Protein AF-A0AAV2AR89-F1 (afdb_monomer_lite)

Foldseek 3Di:
DKKKWKAAPVLFTQAIDDDLVVLVVLVVVCVVVVVDDPPPPDDSDDDRDRVSVSVVCVVVVVVQVCCCPVVVDGDQWDADPQQKIWGWDDDPRMIMIIIDGNVDDPVQSSVLRVLLNLLCCVVQNNNSSLSRDDPDDDDPAAGPNRLSSQLSVLLVVCVVVDVCSVVLHAAADDDDVVVQVVVQVVQVVVQVVVCVVCVPDDRFKDFDDDQRHTHYIYGDPPDDDDDSSNSNSVSSSVNSVVPRDPPDVVVVVVVVVVVVVPPDPDDPPVVPVVVVPVVPPPPPDDD

Structure (mmCIF, N/CA/C/O backbone):
data_AF-A0AAV2AR89-F1
#
_entry.id   AF-A0AAV2AR89-F1
#
loop_
_atom_site.group_PDB
_atom_site.id
_atom_site.type_symbol
_atom_site.label_atom_id
_atom_site.label_alt_id
_atom_site.label_comp_id
_atom_site.label_asym_id
_atom_site.label_entity_id
_atom_site.label_seq_id
_atom_site.pdbx_PDB_ins_code
_atom_site.Cartn_x
_atom_site.Cartn_y
_atom_site.Cartn_z
_atom_site.occupancy
_atom_site.B_iso_or_equiv
_atom_site.auth_seq_id
_atom_site.auth_comp_id
_atom_site.auth_asym_id
_atom_site.auth_atom_id
_atom_site.pdbx_PDB_model_num
ATOM 1 N N . MET A 1 1 ? 3.044 -13.090 -12.311 1.00 85.75 1 MET A N 1
ATOM 2 C CA . MET A 1 1 ? 4.107 -12.082 -12.460 1.00 85.75 1 MET A CA 1
ATOM 3 C C . MET A 1 1 ? 3.588 -10.740 -11.982 1.00 85.75 1 MET A C 1
ATOM 5 O O . MET A 1 1 ? 2.800 -10.105 -12.682 1.00 85.75 1 MET A O 1
ATOM 9 N N . LYS A 1 2 ? 4.013 -10.326 -10.792 1.00 91.19 2 LYS A N 1
ATOM 10 C CA . LYS A 1 2 ? 3.622 -9.075 -10.148 1.00 91.19 2 LYS A CA 1
ATOM 11 C C . LYS A 1 2 ? 4.714 -8.602 -9.194 1.00 91.19 2 LYS A C 1
ATOM 13 O O . LYS A 1 2 ? 5.340 -9.415 -8.518 1.00 91.19 2 LYS A O 1
ATOM 18 N N . GLY A 1 3 ? 4.913 -7.294 -9.109 1.00 93.31 3 GLY A N 1
ATOM 19 C CA . GLY A 1 3 ? 5.747 -6.709 -8.070 1.00 93.31 3 GLY A CA 1
ATOM 20 C C . GLY A 1 3 ? 5.635 -5.198 -7.975 1.00 93.31 3 GLY A C 1
ATOM 21 O O . GLY A 1 3 ? 5.088 -4.539 -8.859 1.00 93.31 3 GLY A O 1
ATOM 22 N N . VAL A 1 4 ? 6.148 -4.659 -6.877 1.00 95.25 4 VAL A N 1
ATOM 23 C CA . VAL A 1 4 ? 6.229 -3.230 -6.586 1.00 95.25 4 VAL A CA 1
ATOM 24 C C . VAL A 1 4 ? 7.651 -2.905 -6.146 1.00 95.25 4 VAL A C 1
ATOM 26 O O . VAL A 1 4 ? 8.230 -3.596 -5.309 1.00 95.25 4 VAL A O 1
ATOM 29 N N . MET A 1 5 ? 8.216 -1.845 -6.711 1.00 95.25 5 MET A N 1
ATOM 30 C CA . MET A 1 5 ? 9.550 -1.347 -6.383 1.00 95.25 5 MET A CA 1
ATOM 31 C C . MET A 1 5 ? 9.492 0.148 -6.094 1.00 95.25 5 MET A C 1
ATOM 33 O O . MET A 1 5 ? 8.718 0.864 -6.727 1.00 95.25 5 MET A O 1
ATOM 37 N N . ILE A 1 6 ? 10.326 0.624 -5.170 1.00 94.94 6 ILE A N 1
ATOM 38 C CA . ILE A 1 6 ? 10.498 2.055 -4.890 1.00 94.94 6 ILE A CA 1
ATOM 39 C C . ILE A 1 6 ? 11.968 2.417 -5.070 1.00 94.94 6 ILE A C 1
ATOM 41 O O . ILE A 1 6 ? 12.845 1.776 -4.485 1.00 94.94 6 ILE A O 1
ATOM 45 N N . PHE A 1 7 ? 12.211 3.476 -5.836 1.00 94.44 7 PHE A N 1
ATOM 46 C CA . PHE A 1 7 ? 13.526 4.047 -6.086 1.00 94.44 7 PHE A CA 1
ATOM 47 C C . PHE A 1 7 ? 13.624 5.448 -5.493 1.00 94.44 7 PHE A C 1
ATOM 49 O O . PHE A 1 7 ? 12.662 6.214 -5.545 1.00 94.44 7 PHE A O 1
ATOM 56 N N . ASP A 1 8 ? 14.783 5.794 -4.943 1.00 92.31 8 ASP A N 1
ATOM 57 C CA . ASP A 1 8 ? 15.032 7.140 -4.435 1.00 92.31 8 ASP A CA 1
ATOM 58 C C . ASP A 1 8 ? 15.460 8.132 -5.538 1.00 92.31 8 ASP A C 1
ATOM 60 O O . ASP A 1 8 ? 15.512 7.843 -6.741 1.00 92.31 8 ASP A O 1
ATOM 64 N N . ASN A 1 9 ? 15.809 9.344 -5.112 1.00 87.50 9 ASN A N 1
ATOM 65 C CA . ASN A 1 9 ? 16.262 10.411 -6.002 1.00 87.50 9 ASN A CA 1
ATOM 66 C C . ASN A 1 9 ? 17.569 10.078 -6.736 1.00 87.50 9 ASN A C 1
ATOM 68 O O . ASN A 1 9 ? 17.793 10.610 -7.826 1.00 87.50 9 ASN A O 1
ATOM 72 N N . LEU A 1 10 ? 18.402 9.208 -6.161 1.00 88.88 10 LEU A N 1
ATOM 73 C CA . LEU A 1 10 ? 19.676 8.742 -6.708 1.00 88.88 10 LEU A CA 1
ATOM 74 C C . LEU A 1 10 ? 19.518 7.484 -7.578 1.00 88.88 10 LEU A C 1
ATOM 76 O O . LEU A 1 10 ? 20.506 7.008 -8.127 1.00 88.88 10 LEU A O 1
ATOM 80 N N . ASN A 1 11 ? 18.280 7.016 -7.781 1.00 88.69 11 ASN A N 1
ATOM 81 C CA . ASN A 1 11 ? 17.923 5.768 -8.461 1.00 88.69 11 ASN A CA 1
ATOM 82 C C . ASN A 1 11 ? 18.327 4.503 -7.683 1.00 88.69 11 ASN A C 1
ATOM 84 O O . ASN A 1 11 ? 18.359 3.418 -8.266 1.00 88.69 11 ASN A O 1
ATOM 88 N N . ASP A 1 12 ? 18.587 4.615 -6.379 1.00 90.69 12 ASP A N 1
ATOM 89 C CA . ASP A 1 12 ? 18.829 3.453 -5.533 1.00 90.69 12 ASP A CA 1
ATOM 90 C C . ASP A 1 12 ? 17.516 2.726 -5.245 1.00 90.69 12 ASP A C 1
ATOM 92 O O . ASP A 1 12 ? 16.491 3.346 -4.953 1.00 90.69 12 ASP A O 1
ATOM 96 N N . LEU A 1 13 ? 17.557 1.392 -5.250 1.00 91.62 13 LEU A N 1
ATOM 97 C CA . LEU A 1 13 ? 16.422 0.566 -4.844 1.00 91.62 13 LEU A CA 1
ATOM 98 C C . LEU A 1 13 ? 16.243 0.607 -3.316 1.00 91.62 13 LEU A C 1
ATOM 100 O O . LEU A 1 13 ? 17.091 0.126 -2.556 1.00 91.62 13 LEU A O 1
ATOM 104 N N . VAL A 1 14 ? 15.112 1.154 -2.872 1.00 91.38 14 VAL A N 1
ATOM 105 C CA . VAL A 1 14 ? 14.753 1.329 -1.454 1.00 91.38 14 VAL A CA 1
ATOM 106 C C . VAL A 1 14 ? 13.886 0.179 -0.966 1.00 91.38 14 VAL A C 1
ATOM 108 O O . VAL A 1 14 ? 14.096 -0.340 0.127 1.00 91.38 14 VAL A O 1
ATOM 111 N N . PHE A 1 15 ? 12.931 -0.240 -1.789 1.00 92.25 15 PHE A N 1
ATOM 112 C CA . PHE A 1 15 ? 11.977 -1.293 -1.468 1.00 92.25 15 PHE A CA 1
ATOM 113 C C . PHE A 1 15 ? 11.701 -2.146 -2.700 1.00 92.25 15 PHE A C 1
ATOM 115 O O . PHE A 1 15 ? 11.665 -1.629 -3.817 1.00 92.25 15 PHE A O 1
ATOM 122 N N . SER A 1 16 ? 11.495 -3.443 -2.485 1.00 91.75 16 SER A N 1
ATOM 123 C CA . SER A 1 16 ? 11.157 -4.401 -3.532 1.00 91.75 16 SER A CA 1
ATOM 124 C C . SER A 1 16 ? 10.292 -5.512 -2.950 1.00 91.75 16 SER A C 1
ATOM 126 O O . SER A 1 16 ? 10.723 -6.221 -2.042 1.00 91.75 16 SER A O 1
ATOM 128 N N . ASP A 1 17 ? 9.091 -5.657 -3.497 1.00 92.00 17 ASP A N 1
ATOM 129 C CA . ASP A 1 17 ? 8.152 -6.740 -3.223 1.00 92.00 17 ASP A CA 1
ATOM 130 C C . ASP A 1 17 ? 7.780 -7.394 -4.552 1.00 92.00 17 ASP A C 1
ATOM 132 O O . ASP A 1 17 ? 7.080 -6.801 -5.370 1.00 92.00 17 ASP A O 1
ATOM 136 N N . VAL A 1 18 ? 8.338 -8.570 -4.829 1.00 91.06 18 VAL A N 1
ATOM 137 C CA . VAL A 1 18 ? 8.356 -9.163 -6.171 1.00 91.06 18 VAL A CA 1
ATOM 138 C C . VAL A 1 18 ? 8.039 -10.649 -6.081 1.00 91.06 18 VAL A C 1
ATOM 140 O O . VAL A 1 18 ? 8.671 -11.370 -5.309 1.00 91.06 18 VAL A O 1
ATOM 143 N N . ASP A 1 19 ? 7.092 -11.124 -6.894 1.00 90.81 19 ASP A N 1
ATOM 144 C CA . ASP A 1 19 ? 6.774 -12.548 -6.960 1.00 90.81 19 ASP A CA 1
ATOM 145 C C . ASP A 1 19 ? 7.888 -13.371 -7.637 1.00 90.81 19 ASP A C 1
ATOM 147 O O . ASP A 1 19 ? 8.748 -12.871 -8.370 1.00 90.81 19 ASP A O 1
ATOM 151 N N . ALA A 1 20 ? 7.879 -14.684 -7.401 1.00 88.31 20 ALA A N 1
ATOM 152 C CA . ALA A 1 20 ? 8.905 -15.580 -7.932 1.00 88.31 20 ALA A CA 1
ATOM 153 C C . ALA A 1 20 ? 8.955 -15.594 -9.472 1.00 88.31 20 ALA A C 1
ATOM 155 O O . ALA A 1 20 ? 10.002 -15.877 -10.057 1.00 88.31 20 ALA A O 1
ATOM 156 N N . GLU A 1 21 ? 7.837 -15.312 -10.143 1.00 89.88 21 GLU A N 1
ATOM 157 C CA . GLU A 1 21 ? 7.774 -15.251 -11.604 1.00 89.88 21 GLU A CA 1
ATOM 158 C C . GLU A 1 21 ? 8.474 -14.006 -12.151 1.00 89.88 21 GLU A C 1
ATOM 160 O O . GLU A 1 21 ? 9.268 -14.121 -13.087 1.00 89.88 21 GLU A O 1
ATOM 165 N N . LEU A 1 22 ? 8.236 -12.840 -11.547 1.00 89.75 22 LEU A N 1
ATOM 166 C CA . LEU A 1 22 ? 8.861 -11.577 -11.929 1.00 89.75 22 LEU A CA 1
ATOM 167 C C . LEU A 1 22 ? 10.350 -11.587 -11.595 1.00 89.75 22 LEU A C 1
ATOM 169 O O . LEU A 1 22 ? 11.155 -11.165 -12.420 1.00 89.75 22 LEU A O 1
ATOM 173 N N . SER A 1 23 ? 10.733 -12.158 -10.452 1.00 89.50 23 SER A N 1
ATOM 174 C CA . SER A 1 23 ? 12.144 -12.348 -10.100 1.00 89.50 23 SER A CA 1
ATOM 175 C C . SER A 1 23 ? 12.882 -13.182 -11.157 1.00 89.50 23 SER A C 1
ATOM 177 O O . SER A 1 23 ? 13.900 -12.756 -11.706 1.00 89.50 23 SER A O 1
ATOM 179 N N . LYS A 1 24 ? 12.309 -14.325 -11.562 1.00 88.38 24 LYS A N 1
ATOM 180 C CA . LYS A 1 24 ? 12.857 -15.153 -12.653 1.00 88.38 24 LYS A CA 1
ATOM 181 C C . LYS A 1 24 ? 12.889 -14.416 -13.989 1.00 88.38 24 LYS A C 1
ATOM 183 O O . LYS A 1 24 ? 13.804 -14.634 -14.782 1.00 88.38 24 LYS A O 1
ATOM 188 N N . HIS A 1 25 ? 11.888 -13.587 -14.275 1.00 88.81 25 HIS A N 1
ATOM 189 C CA . HIS A 1 25 ? 11.848 -12.797 -15.501 1.00 88.81 25 HIS A CA 1
ATOM 190 C C . HIS A 1 25 ? 12.986 -11.766 -15.538 1.00 88.81 25 HIS A C 1
ATOM 192 O O . HIS A 1 25 ? 13.725 -11.713 -16.519 1.00 88.81 25 HIS A O 1
ATOM 198 N N . ILE A 1 26 ? 13.195 -11.030 -14.444 1.00 88.56 26 ILE A N 1
ATOM 199 C CA . ILE A 1 26 ? 14.289 -10.060 -14.303 1.00 88.56 26 ILE A CA 1
ATOM 200 C C . ILE A 1 26 ? 15.651 -10.752 -14.417 1.00 88.56 26 ILE A C 1
ATOM 202 O O . ILE A 1 26 ? 16.515 -10.272 -15.144 1.00 88.56 26 ILE A O 1
ATOM 206 N N . GLN A 1 27 ? 15.837 -11.915 -13.785 1.00 87.31 27 GLN A N 1
ATOM 207 C CA . GLN A 1 27 ? 17.077 -12.692 -13.914 1.00 87.31 27 GLN A CA 1
ATOM 208 C C . GLN A 1 27 ? 17.350 -13.117 -15.365 1.00 87.31 27 GLN A C 1
ATOM 210 O O . GLN A 1 27 ? 18.480 -13.012 -15.838 1.00 87.31 27 GLN A O 1
ATOM 215 N N . LYS A 1 28 ? 16.323 -13.553 -16.107 1.00 87.56 28 LYS A N 1
ATOM 216 C CA . LYS A 1 28 ? 16.463 -13.892 -17.535 1.00 87.56 28 LYS A CA 1
ATOM 217 C C . LYS A 1 28 ? 16.833 -12.677 -18.386 1.00 87.56 28 LYS A C 1
ATOM 219 O O . LYS A 1 28 ? 17.659 -12.813 -19.286 1.00 87.56 28 LYS A O 1
ATOM 224 N N . LEU A 1 29 ? 16.241 -11.512 -18.111 1.00 87.38 29 LEU A N 1
ATOM 225 C CA . LEU A 1 29 ? 16.601 -10.258 -18.782 1.00 87.38 29 LEU A CA 1
ATOM 226 C C . LEU A 1 29 ? 18.052 -9.872 -18.481 1.00 87.38 29 LEU A C 1
ATOM 228 O O . LEU A 1 29 ? 18.819 -9.617 -19.403 1.00 87.38 29 LEU A O 1
ATOM 232 N N . ALA A 1 30 ? 18.463 -9.948 -17.217 1.00 87.50 30 ALA A N 1
ATOM 233 C CA . ALA A 1 30 ? 19.834 -9.678 -16.802 1.00 87.50 30 ALA A CA 1
ATOM 234 C C . ALA A 1 30 ? 20.854 -10.610 -17.479 1.00 87.50 30 ALA A C 1
ATOM 236 O O . ALA A 1 30 ? 21.912 -10.155 -17.904 1.00 87.50 30 ALA A O 1
ATOM 237 N N . MET A 1 31 ? 20.536 -11.899 -17.642 1.00 86.81 31 MET A N 1
ATOM 238 C CA . MET A 1 31 ? 21.382 -12.835 -18.397 1.00 86.81 31 MET A CA 1
ATOM 239 C C . MET A 1 31 ? 21.475 -12.467 -19.881 1.00 86.81 31 MET A C 1
ATOM 241 O O . MET A 1 31 ? 22.556 -12.521 -20.462 1.00 86.81 31 MET A O 1
ATOM 245 N N . LYS A 1 32 ? 20.351 -12.085 -20.501 1.00 87.12 32 LYS A N 1
ATOM 246 C CA . LYS A 1 32 ? 20.310 -11.666 -21.910 1.00 87.12 32 LYS A CA 1
ATOM 247 C C . LYS A 1 32 ? 21.174 -10.425 -22.154 1.00 87.12 32 LYS A C 1
ATOM 249 O O . LYS A 1 32 ? 21.853 -10.359 -23.176 1.00 87.12 32 LYS A O 1
ATOM 254 N N . ASP A 1 33 ? 21.180 -9.498 -21.202 1.00 85.62 33 ASP A N 1
ATOM 255 C CA . ASP A 1 33 ? 21.951 -8.254 -21.263 1.00 85.62 33 ASP A CA 1
ATOM 256 C C . ASP A 1 33 ? 23.412 -8.431 -20.800 1.00 85.62 33 ASP A C 1
ATOM 258 O O . ASP A 1 33 ? 24.176 -7.467 -20.763 1.00 85.62 33 ASP A O 1
ATOM 262 N N . GLY A 1 34 ? 23.825 -9.661 -20.465 1.00 83.56 34 GLY A N 1
ATOM 263 C CA . GLY A 1 34 ? 25.189 -9.976 -20.033 1.00 83.56 34 GLY A CA 1
ATOM 264 C C . GLY A 1 34 ? 25.543 -9.465 -18.633 1.00 83.56 34 GLY A C 1
ATOM 265 O O . GLY A 1 34 ? 26.721 -9.381 -18.301 1.00 83.56 34 GLY A O 1
ATOM 266 N N . LEU A 1 35 ? 24.543 -9.123 -17.813 1.00 82.19 35 LEU A N 1
ATOM 267 C CA . LEU A 1 35 ? 24.711 -8.650 -16.431 1.00 82.19 35 LEU A CA 1
ATOM 268 C C . LEU A 1 35 ? 24.907 -9.796 -15.430 1.00 82.19 35 LEU A C 1
ATOM 270 O O . LEU A 1 35 ? 25.372 -9.575 -14.315 1.00 82.19 35 LEU A O 1
ATOM 274 N N . LEU A 1 36 ? 24.539 -11.017 -15.823 1.00 78.50 36 LEU A N 1
ATOM 275 C CA . LEU A 1 36 ? 24.740 -12.242 -15.054 1.00 78.50 36 LEU A CA 1
ATOM 276 C C . LEU A 1 36 ? 25.536 -13.247 -15.880 1.00 78.50 36 LEU A C 1
ATOM 278 O O . LEU A 1 36 ? 25.123 -13.625 -16.977 1.00 78.50 36 LEU A O 1
ATOM 282 N N . GLU A 1 37 ? 26.645 -13.733 -15.326 1.00 68.88 37 GLU A N 1
ATOM 283 C CA . GLU A 1 37 ? 27.362 -14.872 -15.895 1.00 68.88 37 GLU A CA 1
ATOM 284 C C . GLU A 1 37 ? 26.582 -16.168 -15.611 1.00 68.88 37 GLU A C 1
ATOM 286 O O . GLU A 1 37 ? 26.061 -16.377 -14.512 1.00 68.88 37 GLU A O 1
ATOM 291 N N . GLY A 1 38 ? 26.475 -17.043 -16.619 1.00 55.91 38 GLY A N 1
ATOM 292 C CA . GLY A 1 38 ? 25.558 -18.195 -16.675 1.00 55.91 38 GLY A CA 1
ATOM 293 C C . GLY A 1 38 ? 25.756 -19.319 -15.642 1.00 55.91 38 GLY A C 1
ATOM 294 O O . GLY A 1 38 ? 25.230 -20.412 -15.837 1.00 55.91 38 GLY A O 1
ATOM 295 N N . SER A 1 39 ? 26.495 -19.085 -14.557 1.00 46.78 39 SER A N 1
ATOM 296 C CA . SER A 1 39 ? 26.819 -20.058 -13.505 1.00 46.78 39 SER A CA 1
ATOM 297 C C . SER A 1 39 ? 26.075 -19.860 -12.177 1.00 46.78 39 SER A C 1
ATOM 299 O O . SER A 1 39 ? 26.312 -20.622 -11.244 1.00 46.78 39 SER A O 1
ATOM 301 N N . PHE A 1 40 ? 25.136 -18.915 -12.071 1.00 49.38 40 PHE A N 1
ATOM 302 C CA . PHE A 1 40 ? 24.289 -18.748 -10.879 1.00 49.38 40 PHE A CA 1
ATOM 303 C C . PHE A 1 40 ? 22.893 -19.364 -11.064 1.00 49.38 40 PHE A C 1
ATOM 305 O O . PHE A 1 40 ? 21.876 -18.681 -11.035 1.00 49.38 40 PHE A O 1
ATOM 312 N N . PHE A 1 41 ? 22.823 -20.689 -11.209 1.00 46.59 41 PHE A N 1
ATOM 313 C CA . PHE A 1 41 ? 21.628 -21.447 -10.802 1.00 46.59 41 PHE A CA 1
ATOM 314 C C . PHE A 1 41 ? 21.774 -21.819 -9.316 1.00 46.59 41 PHE A C 1
ATOM 316 O O . PHE A 1 41 ? 21.878 -22.985 -8.943 1.00 46.59 41 PHE A O 1
ATOM 323 N N . GLY A 1 42 ? 21.871 -20.803 -8.458 1.00 41.09 42 GLY A N 1
ATOM 324 C CA . GLY A 1 42 ? 21.990 -20.959 -7.011 1.00 41.09 42 GLY A CA 1
ATOM 325 C C . GLY A 1 42 ? 20.663 -20.654 -6.334 1.00 41.09 42 GLY A C 1
ATOM 326 O O . GLY A 1 42 ? 20.398 -19.492 -6.080 1.00 41.09 42 GLY A O 1
ATOM 327 N N . SER A 1 43 ? 19.871 -21.706 -6.085 1.00 40.22 43 SER A N 1
ATOM 328 C CA . SER A 1 43 ? 18.635 -21.763 -5.279 1.00 40.22 43 SER A CA 1
ATOM 329 C C . SER A 1 43 ? 17.531 -20.731 -5.575 1.00 40.22 43 SER A C 1
ATOM 331 O O . SER A 1 43 ? 17.730 -19.540 -5.749 1.00 40.22 43 SER A O 1
ATOM 333 N N . VAL A 1 44 ? 16.285 -21.201 -5.546 1.00 44.94 44 VAL A N 1
ATOM 334 C CA . VAL A 1 44 ? 15.038 -20.438 -5.775 1.00 44.94 44 VAL A CA 1
ATOM 335 C C . VAL A 1 44 ? 14.815 -19.287 -4.758 1.00 44.94 44 VAL A C 1
ATOM 337 O O . VAL A 1 44 ? 13.808 -18.594 -4.819 1.00 44.94 44 VAL A O 1
ATOM 340 N N . GLU A 1 45 ? 15.773 -19.044 -3.862 1.00 43.56 45 GLU A N 1
ATOM 341 C CA . GLU A 1 45 ? 15.680 -18.166 -2.692 1.00 43.56 45 GLU A CA 1
ATOM 342 C C . GLU A 1 45 ? 16.757 -17.066 -2.641 1.00 43.56 45 GLU A C 1
ATOM 344 O O . GLU A 1 45 ? 16.862 -16.371 -1.634 1.00 43.56 45 GLU A O 1
ATOM 349 N N . GLN A 1 46 ? 17.573 -16.873 -3.686 1.00 53.22 46 GLN A N 1
ATOM 350 C CA . GLN A 1 46 ? 18.457 -15.702 -3.713 1.00 53.22 46 GLN A CA 1
ATOM 351 C C . GLN A 1 46 ? 17.641 -14.426 -3.956 1.00 53.22 46 GLN A C 1
ATOM 353 O O . GLN A 1 46 ? 17.013 -14.260 -5.006 1.00 53.22 46 GLN A O 1
ATOM 358 N N . GLU A 1 47 ? 17.663 -13.524 -2.968 1.00 59.28 47 GLU A N 1
ATOM 359 C CA . GLU A 1 47 ? 17.220 -12.139 -3.128 1.00 59.28 47 GLU A CA 1
ATOM 360 C C . GLU A 1 47 ? 17.848 -11.548 -4.398 1.00 59.28 47 GLU A C 1
ATOM 362 O O . GLU A 1 47 ? 19.043 -11.721 -4.647 1.00 59.28 47 GLU A O 1
ATOM 367 N N . MET A 1 48 ? 17.044 -10.868 -5.222 1.00 69.44 48 MET A N 1
ATOM 368 C CA . MET A 1 48 ? 17.555 -10.226 -6.434 1.00 69.44 48 MET A CA 1
ATOM 369 C C . MET A 1 48 ? 18.671 -9.238 -6.083 1.00 69.44 48 MET A C 1
ATOM 371 O O . MET A 1 48 ? 18.493 -8.393 -5.203 1.00 69.44 48 MET A O 1
ATOM 375 N N . ASP A 1 49 ? 19.791 -9.305 -6.809 1.00 79.88 49 ASP A N 1
ATOM 376 C CA . ASP A 1 49 ? 20.874 -8.337 -6.643 1.00 79.88 49 ASP A CA 1
ATOM 377 C C . ASP A 1 49 ? 20.355 -6.933 -6.977 1.00 79.88 49 ASP A C 1
ATOM 379 O O . ASP A 1 49 ? 19.941 -6.638 -8.105 1.00 79.88 49 ASP A O 1
ATOM 383 N N . LYS A 1 50 ? 20.386 -6.058 -5.968 1.00 83.69 50 LYS A N 1
ATOM 384 C CA . LYS A 1 50 ? 19.950 -4.664 -6.071 1.00 83.69 50 LYS A CA 1
ATOM 385 C C . LYS A 1 50 ? 20.667 -3.948 -7.215 1.00 83.69 50 LYS A C 1
ATOM 387 O O . LYS A 1 50 ? 20.038 -3.147 -7.895 1.00 83.69 50 LYS A O 1
ATOM 392 N N . ASN A 1 51 ? 21.939 -4.259 -7.473 1.00 84.62 51 ASN A N 1
ATOM 393 C CA . ASN A 1 51 ? 22.721 -3.628 -8.538 1.00 84.62 51 ASN A CA 1
ATOM 394 C C . ASN A 1 51 ? 22.169 -3.940 -9.927 1.00 84.62 51 ASN A C 1
ATOM 396 O O . ASN A 1 51 ? 22.065 -3.045 -10.763 1.00 84.62 51 ASN A O 1
ATOM 400 N N . ILE A 1 52 ? 21.747 -5.185 -10.148 1.00 87.56 52 ILE A N 1
ATOM 401 C CA . ILE A 1 52 ? 21.151 -5.615 -11.415 1.00 87.56 52 ILE A CA 1
ATOM 402 C C . ILE A 1 52 ? 19.825 -4.892 -11.634 1.00 87.56 52 ILE A C 1
ATOM 404 O O . ILE A 1 52 ? 19.584 -4.352 -12.713 1.00 87.56 52 ILE A O 1
ATOM 408 N N . VAL A 1 53 ? 18.980 -4.836 -10.600 1.00 89.75 53 VAL A N 1
ATOM 409 C CA . VAL A 1 53 ? 17.705 -4.108 -10.663 1.00 89.75 53 VAL A CA 1
ATOM 410 C C . VAL A 1 53 ? 17.959 -2.628 -10.956 1.00 89.75 53 VAL A C 1
ATOM 412 O O . VAL A 1 53 ? 17.372 -2.076 -11.880 1.00 89.75 53 VAL A O 1
ATOM 415 N N . MET A 1 54 ? 18.884 -1.983 -10.247 1.00 90.06 54 MET A N 1
ATOM 416 C CA . MET A 1 54 ? 19.226 -0.582 -10.505 1.00 90.06 54 MET A CA 1
ATOM 417 C C . MET A 1 54 ? 19.705 -0.368 -11.944 1.00 90.06 54 MET A C 1
ATOM 419 O O . MET A 1 54 ? 19.257 0.570 -12.600 1.00 90.06 54 MET A O 1
ATOM 423 N N . GLN A 1 55 ? 20.559 -1.244 -12.474 1.00 90.19 55 GLN A N 1
ATOM 424 C CA . GLN A 1 55 ? 21.085 -1.115 -13.832 1.00 90.19 55 GLN A CA 1
ATOM 425 C C . GLN A 1 55 ? 20.002 -1.283 -14.907 1.00 90.19 55 GLN A C 1
ATOM 427 O O . GLN A 1 55 ? 19.964 -0.497 -15.854 1.00 90.19 55 GLN A O 1
ATOM 432 N N . LEU A 1 56 ? 19.094 -2.251 -14.744 1.00 91.12 56 LEU A N 1
ATOM 433 C CA . LEU A 1 56 ? 17.991 -2.487 -15.681 1.00 91.12 56 LEU A CA 1
ATOM 434 C C . LEU A 1 56 ? 16.956 -1.352 -15.667 1.00 91.12 56 LEU A C 1
ATOM 436 O O . LEU A 1 56 ? 16.441 -0.968 -16.716 1.00 91.12 56 LEU A O 1
ATOM 440 N N . PHE A 1 57 ? 16.656 -0.794 -14.490 1.00 92.38 57 PHE A N 1
ATOM 441 C CA . PHE A 1 57 ? 15.608 0.220 -14.331 1.00 92.38 57 PHE A CA 1
ATOM 442 C C . PHE A 1 57 ? 16.117 1.663 -14.461 1.00 92.38 57 PHE A C 1
ATOM 444 O O . PHE A 1 57 ? 15.317 2.568 -14.700 1.00 92.38 57 PHE A O 1
ATOM 451 N N . SER A 1 58 ? 17.429 1.907 -14.385 1.00 92.06 58 SER A N 1
ATOM 452 C CA . SER A 1 58 ? 18.012 3.253 -14.515 1.00 92.06 58 SER A CA 1
ATOM 453 C C . SER A 1 58 ? 17.601 3.997 -15.795 1.00 92.06 58 SER A C 1
ATOM 455 O O . SER A 1 58 ? 17.206 5.160 -15.681 1.00 92.06 58 SER A O 1
ATOM 457 N N . PRO A 1 59 ? 17.619 3.390 -17.002 1.00 92.50 59 PRO A N 1
ATOM 458 C CA . PRO A 1 59 ? 17.169 4.072 -18.219 1.00 92.50 59 PRO A CA 1
ATOM 459 C C . PRO A 1 59 ? 15.689 4.468 -18.165 1.00 92.50 59 PRO A C 1
ATOM 461 O O . PRO A 1 59 ? 15.311 5.537 -18.645 1.00 92.50 59 PRO A O 1
ATOM 464 N N . LEU A 1 60 ? 14.858 3.627 -17.545 1.00 92.50 60 LE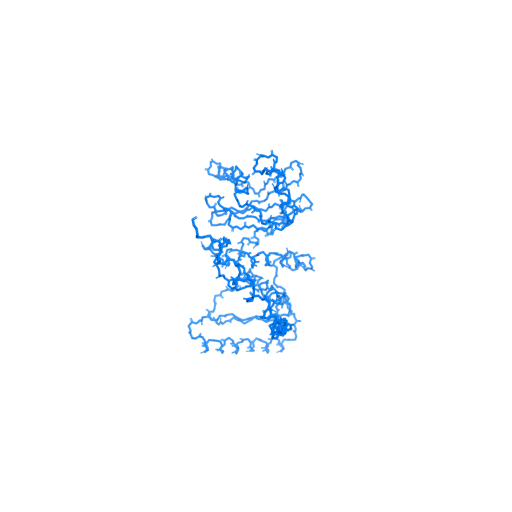U A N 1
ATOM 465 C CA . LEU A 1 60 ? 13.423 3.855 -17.401 1.00 92.50 60 LEU A CA 1
ATOM 466 C C . LEU A 1 60 ? 13.134 5.000 -16.423 1.00 92.50 60 LEU A C 1
ATOM 468 O O . LEU A 1 60 ? 12.346 5.892 -16.729 1.00 92.50 60 LEU A O 1
ATOM 472 N N . ILE A 1 61 ? 13.818 5.017 -15.278 1.00 93.06 61 ILE A N 1
ATOM 473 C CA . ILE A 1 61 ? 13.717 6.095 -14.288 1.00 93.06 61 ILE A CA 1
ATOM 474 C C . ILE A 1 61 ? 14.242 7.412 -14.871 1.00 93.06 61 ILE A C 1
ATOM 476 O O . ILE A 1 61 ? 13.633 8.466 -14.680 1.00 93.06 61 ILE A O 1
ATOM 480 N N . ALA A 1 62 ? 15.347 7.366 -15.620 1.00 92.62 62 ALA A N 1
ATOM 481 C CA . ALA A 1 62 ? 15.876 8.534 -16.315 1.00 92.62 62 ALA A CA 1
ATOM 482 C C . ALA A 1 62 ? 14.867 9.078 -17.336 1.00 92.62 62 ALA A C 1
ATOM 484 O O . ALA A 1 62 ? 14.621 10.283 -17.358 1.00 92.62 62 ALA A O 1
ATOM 485 N N . SER A 1 63 ? 14.239 8.203 -18.129 1.00 92.81 63 SER A N 1
ATOM 486 C CA . SER A 1 63 ? 13.171 8.588 -19.055 1.00 92.81 63 SER A CA 1
ATOM 487 C C . SER A 1 63 ? 12.010 9.266 -18.323 1.00 92.81 63 SER A C 1
ATOM 489 O O . SER A 1 63 ? 11.626 10.372 -18.703 1.00 92.81 63 SER A O 1
ATOM 491 N N . TYR A 1 64 ? 11.526 8.682 -17.221 1.00 91.69 64 TYR A N 1
ATOM 492 C CA . TYR A 1 64 ? 10.464 9.262 -16.391 1.00 91.69 64 TYR A CA 1
ATOM 493 C C . TYR A 1 64 ? 10.817 10.676 -15.897 1.00 91.69 64 TYR A C 1
ATOM 495 O O . TYR A 1 64 ? 10.053 11.623 -16.099 1.00 91.69 64 TYR A O 1
ATOM 503 N N . LYS A 1 65 ? 12.012 10.844 -15.312 1.00 90.88 65 LYS A N 1
ATOM 504 C CA . LYS A 1 65 ? 12.500 12.133 -14.791 1.00 90.88 65 LYS A CA 1
ATOM 505 C C . LYS A 1 65 ? 12.659 13.181 -15.897 1.00 90.88 65 LYS A C 1
ATOM 507 O O . LYS A 1 65 ? 12.294 14.340 -15.707 1.00 90.88 65 LYS A O 1
ATOM 512 N N . VAL A 1 66 ? 13.173 12.792 -17.065 1.00 92.12 66 VAL A N 1
ATOM 513 C CA . VAL A 1 66 ? 13.311 13.687 -18.227 1.00 92.12 66 VAL A CA 1
ATOM 514 C C . VAL A 1 66 ? 11.943 14.128 -18.741 1.00 92.12 66 VAL A C 1
ATOM 516 O O . VAL A 1 66 ? 11.749 15.314 -19.006 1.00 92.12 66 VAL A O 1
ATOM 519 N N . MET A 1 67 ? 10.985 13.205 -18.834 1.00 90.94 67 MET A N 1
ATOM 520 C CA . MET A 1 67 ? 9.619 13.498 -19.272 1.00 90.94 67 MET A CA 1
ATOM 521 C C . MET A 1 67 ? 8.931 14.524 -18.359 1.00 90.94 67 MET A C 1
ATOM 523 O O . MET A 1 67 ? 8.346 15.498 -18.841 1.00 90.94 67 MET A O 1
ATOM 527 N N . GLN A 1 68 ? 9.104 14.385 -17.044 1.00 88.81 68 GLN A N 1
ATOM 528 C CA . GLN A 1 68 ? 8.636 15.374 -16.074 1.00 88.81 68 GLN A CA 1
ATOM 529 C C . GLN A 1 68 ? 9.348 16.726 -16.236 1.00 88.81 68 GLN A C 1
ATOM 531 O O . GLN A 1 68 ? 8.688 17.755 -16.360 1.00 88.81 68 GLN A O 1
ATOM 536 N N . ALA A 1 69 ? 10.683 16.739 -16.244 1.00 88.56 69 ALA A N 1
ATOM 537 C CA . ALA A 1 69 ? 11.465 17.972 -16.175 1.00 88.56 69 ALA A CA 1
ATOM 538 C C . ALA A 1 69 ? 11.436 18.798 -17.471 1.00 88.56 69 ALA A C 1
ATOM 540 O O . ALA A 1 69 ? 11.393 20.025 -17.416 1.00 88.56 69 ALA A O 1
ATOM 541 N N . GLN A 1 70 ? 11.484 18.143 -18.634 1.00 91.12 70 GLN A N 1
ATOM 542 C CA . GLN A 1 70 ? 11.574 18.823 -19.931 1.00 91.12 70 GLN A CA 1
ATOM 543 C C . GLN A 1 70 ? 10.209 19.077 -20.569 1.00 91.12 70 GLN A C 1
ATOM 545 O O . GLN A 1 70 ? 10.047 20.070 -21.276 1.00 91.12 70 GLN A O 1
ATOM 550 N N . PHE A 1 71 ? 9.232 18.199 -20.327 1.00 88.81 71 PHE A N 1
ATOM 551 C CA . PHE A 1 71 ? 7.937 18.249 -21.010 1.00 88.81 71 PHE A CA 1
ATOM 552 C C . PHE A 1 71 ? 6.765 18.524 -20.064 1.00 88.81 71 PHE A C 1
ATOM 554 O O . PHE A 1 71 ? 5.641 18.688 -20.535 1.00 88.81 71 PHE A O 1
ATOM 561 N N . GLY A 1 72 ? 6.998 18.570 -18.745 1.00 85.69 72 GLY A N 1
ATOM 562 C CA . GLY A 1 72 ? 5.934 18.733 -17.751 1.00 85.69 72 GLY A CA 1
ATOM 563 C C . GLY A 1 72 ? 4.916 17.591 -17.777 1.00 85.69 72 GLY A C 1
ATOM 564 O O . GLY A 1 72 ? 3.786 17.774 -17.331 1.00 85.69 72 GLY A O 1
ATOM 565 N N . ASN A 1 73 ? 5.285 16.436 -18.341 1.00 85.69 73 ASN A N 1
ATOM 566 C CA . ASN A 1 73 ? 4.378 15.324 -18.578 1.00 85.69 73 ASN A CA 1
ATOM 567 C C . ASN A 1 73 ? 4.931 14.054 -17.938 1.00 85.69 73 ASN A C 1
ATOM 569 O O . ASN A 1 73 ? 5.918 13.494 -18.406 1.00 85.69 73 ASN A O 1
ATOM 573 N N . GLN A 1 74 ? 4.267 13.587 -16.887 1.00 84.06 74 GLN A N 1
ATOM 574 C CA . GLN A 1 74 ? 4.544 12.289 -16.288 1.00 84.06 74 GLN A CA 1
ATOM 575 C C . GLN A 1 74 ? 3.592 11.258 -16.877 1.00 84.06 74 GLN A C 1
ATOM 577 O O . GLN A 1 74 ? 2.380 11.316 -16.650 1.00 84.06 74 GLN A O 1
ATOM 582 N N . TYR A 1 75 ? 4.136 10.292 -17.615 1.00 89.00 75 TYR A N 1
ATOM 583 C CA . TYR A 1 75 ? 3.338 9.137 -18.001 1.00 89.00 75 TYR A CA 1
ATOM 584 C C . TYR A 1 75 ? 2.964 8.338 -16.746 1.00 89.00 75 TYR A C 1
ATOM 586 O O . TYR A 1 75 ? 3.782 8.131 -15.853 1.00 89.00 75 TYR A O 1
ATOM 594 N N . LYS A 1 76 ? 1.707 7.897 -16.669 1.00 91.56 76 LYS A N 1
ATOM 595 C CA . LYS A 1 76 ? 1.191 7.124 -15.526 1.00 91.56 76 LYS A CA 1
ATOM 596 C C . LYS A 1 76 ? 1.395 5.622 -15.678 1.00 91.56 76 LYS A C 1
ATOM 598 O O . LYS A 1 76 ? 1.401 4.903 -14.685 1.00 91.56 76 LYS A O 1
ATOM 603 N N . TYR A 1 77 ? 1.544 5.141 -16.907 1.00 94.19 77 TYR A N 1
ATOM 604 C CA . TYR A 1 77 ? 1.809 3.739 -17.189 1.00 94.19 77 TYR A CA 1
ATOM 605 C C . TYR A 1 77 ? 2.500 3.565 -18.544 1.00 94.19 77 TYR A C 1
ATOM 607 O O . TYR A 1 77 ? 2.453 4.457 -19.393 1.00 94.19 77 TYR A O 1
ATOM 615 N N . ILE A 1 78 ? 3.126 2.407 -18.732 1.00 93.19 78 ILE A N 1
ATOM 616 C CA . ILE A 1 78 ? 3.675 1.913 -19.994 1.00 93.19 78 ILE A CA 1
ATOM 617 C C . ILE A 1 78 ? 3.169 0.485 -20.176 1.00 93.19 78 ILE A C 1
ATOM 619 O O . ILE A 1 78 ? 3.276 -0.334 -19.266 1.00 93.19 78 ILE A O 1
ATOM 623 N N . GLU A 1 79 ? 2.640 0.184 -21.356 1.00 92.44 79 GLU A N 1
ATOM 624 C CA . GLU A 1 79 ? 2.266 -1.170 -21.754 1.00 92.44 79 GLU A CA 1
ATOM 625 C C . GLU A 1 79 ? 3.224 -1.642 -22.851 1.00 92.44 79 GLU A C 1
ATOM 627 O O . GLU A 1 79 ? 3.402 -0.965 -23.864 1.00 92.44 79 GLU A O 1
ATOM 632 N N . SER A 1 80 ? 3.866 -2.786 -22.628 1.00 88.69 80 SER A N 1
ATOM 633 C CA . SER A 1 80 ? 4.703 -3.449 -23.626 1.00 88.69 80 SER A CA 1
ATOM 634 C C . SER A 1 80 ? 3.853 -4.287 -24.581 1.00 88.69 80 SER A C 1
ATOM 636 O O . SER A 1 80 ? 2.802 -4.808 -24.200 1.00 88.69 80 SER A O 1
ATOM 638 N N . GLU A 1 81 ? 4.352 -4.498 -25.800 1.00 86.00 81 GLU A N 1
ATOM 639 C CA . GLU A 1 81 ? 3.754 -5.420 -26.777 1.00 86.00 81 GLU A CA 1
ATOM 640 C C . GLU A 1 81 ? 3.639 -6.850 -26.223 1.00 86.00 81 GLU A C 1
ATOM 642 O O . GLU A 1 81 ? 2.668 -7.550 -26.509 1.00 86.00 81 GLU A O 1
ATOM 647 N N . ASP A 1 82 ? 4.567 -7.241 -25.345 1.00 83.00 82 ASP A N 1
ATOM 648 C CA . ASP A 1 82 ? 4.585 -8.540 -24.661 1.00 83.00 82 ASP A CA 1
ATOM 649 C C . ASP A 1 82 ? 3.534 -8.664 -23.536 1.00 83.00 82 ASP A C 1
ATOM 651 O O . ASP A 1 82 ? 3.513 -9.654 -22.808 1.00 83.00 82 ASP A O 1
ATOM 655 N N . GLY A 1 83 ? 2.673 -7.658 -23.345 1.00 86.75 83 GLY A N 1
ATOM 656 C CA . GLY A 1 83 ? 1.635 -7.671 -22.311 1.00 86.75 83 GLY A CA 1
ATOM 657 C C . GLY A 1 83 ? 2.150 -7.377 -20.899 1.00 86.75 83 GLY A C 1
ATOM 658 O O . GLY A 1 83 ? 1.481 -7.700 -19.919 1.00 86.75 83 GLY A O 1
ATOM 659 N N . ILE A 1 84 ? 3.328 -6.765 -20.768 1.00 91.19 84 ILE A N 1
ATOM 660 C CA . ILE A 1 84 ? 3.835 -6.268 -19.482 1.00 91.19 84 ILE A CA 1
ATOM 661 C C . ILE A 1 84 ? 3.295 -4.859 -19.256 1.00 91.19 84 ILE A C 1
ATOM 663 O O . ILE A 1 84 ? 3.502 -3.975 -20.087 1.00 91.19 84 ILE A O 1
ATOM 667 N N . LEU A 1 85 ? 2.642 -4.646 -18.119 1.00 94.56 85 LEU A N 1
ATOM 668 C CA . LEU A 1 85 ? 2.144 -3.351 -17.684 1.00 94.56 85 LEU A CA 1
ATOM 669 C C . LEU A 1 85 ? 3.016 -2.813 -16.544 1.00 94.56 85 LEU A C 1
ATOM 671 O O . LEU A 1 85 ? 3.185 -3.455 -15.507 1.00 94.56 85 LEU A O 1
ATOM 675 N N . LEU A 1 86 ? 3.546 -1.612 -16.750 1.00 94.88 86 LEU A N 1
ATOM 676 C CA . LEU A 1 86 ? 4.302 -0.827 -15.781 1.00 94.88 86 LEU A CA 1
ATOM 677 C C . LEU A 1 86 ? 3.453 0.372 -15.376 1.00 94.88 86 LEU A C 1
ATOM 679 O O . LEU A 1 86 ? 3.067 1.154 -16.237 1.00 94.88 86 LEU A O 1
ATOM 683 N N . VAL A 1 87 ? 3.179 0.546 -14.090 1.00 96.12 87 VAL A N 1
ATOM 684 C CA . VAL A 1 87 ? 2.447 1.697 -13.547 1.00 96.12 87 VAL A CA 1
ATOM 685 C C . VAL A 1 87 ? 3.387 2.505 -12.666 1.00 96.12 87 VAL A C 1
ATOM 687 O O . VAL A 1 87 ? 4.108 1.934 -11.851 1.00 96.12 87 VAL A O 1
ATOM 690 N N . PHE A 1 88 ? 3.370 3.824 -12.839 1.00 95.56 88 PHE A N 1
ATOM 691 C CA . PHE A 1 88 ? 4.268 4.757 -12.168 1.00 95.56 88 PHE A CA 1
ATOM 692 C C . PHE A 1 88 ? 3.477 5.674 -11.249 1.00 95.56 88 PHE A C 1
ATOM 694 O O . PHE A 1 88 ? 2.436 6.214 -11.639 1.00 95.56 88 PHE A O 1
ATOM 701 N N . ASP A 1 89 ? 4.011 5.886 -10.055 1.00 94.88 89 ASP A N 1
ATOM 702 C CA . ASP A 1 89 ? 3.537 6.918 -9.145 1.00 94.88 89 ASP A CA 1
ATOM 703 C C . ASP A 1 89 ? 4.708 7.462 -8.317 1.00 94.88 89 ASP A C 1
ATOM 705 O O . ASP A 1 89 ? 5.797 6.882 -8.305 1.00 94.88 89 ASP A O 1
ATOM 709 N N . GLU A 1 90 ? 4.520 8.609 -7.676 1.00 92.31 90 GLU A N 1
ATOM 710 C CA . GLU A 1 90 ? 5.605 9.329 -7.007 1.00 92.31 90 GLU A CA 1
ATOM 711 C C . GLU A 1 90 ? 5.190 9.799 -5.614 1.00 92.31 90 GLU A C 1
ATOM 713 O O . GLU A 1 90 ? 4.095 10.323 -5.418 1.00 92.31 90 GLU A O 1
ATOM 718 N N . ILE A 1 91 ? 6.097 9.650 -4.648 1.00 93.06 91 ILE A N 1
ATOM 719 C CA . ILE A 1 91 ? 5.918 10.111 -3.272 1.00 93.06 91 ILE A CA 1
ATOM 720 C C . ILE A 1 91 ? 7.216 10.726 -2.754 1.00 93.06 91 ILE A C 1
ATOM 722 O O . ILE A 1 91 ? 8.248 10.067 -2.717 1.00 93.06 91 ILE A O 1
ATOM 726 N N . LEU A 1 92 ? 7.186 11.990 -2.321 1.00 90.44 92 LEU A N 1
ATOM 727 C CA . LEU A 1 92 ? 8.356 12.676 -1.742 1.00 90.44 92 LEU A CA 1
ATOM 728 C C . LEU A 1 92 ? 9.629 12.562 -2.619 1.00 90.44 92 LEU A C 1
ATOM 730 O O . LEU A 1 92 ? 10.738 12.423 -2.100 1.00 90.44 92 LEU A O 1
ATOM 734 N N . ASN A 1 93 ? 9.452 12.631 -3.945 1.00 89.38 93 ASN A N 1
ATOM 735 C CA . ASN A 1 93 ? 10.454 12.433 -5.006 1.00 89.38 93 ASN A CA 1
ATOM 736 C C . ASN A 1 93 ? 10.958 10.985 -5.205 1.00 89.38 93 ASN A C 1
ATOM 738 O O . ASN A 1 93 ? 11.744 10.718 -6.115 1.00 89.38 93 ASN A O 1
ATOM 742 N N . TYR A 1 94 ? 10.475 10.025 -4.417 1.00 93.62 94 TYR A N 1
ATOM 743 C CA . TYR A 1 94 ? 10.688 8.605 -4.677 1.00 93.62 94 TYR A CA 1
ATOM 744 C C . TYR A 1 94 ? 9.757 8.149 -5.795 1.00 93.62 94 TYR A C 1
ATOM 746 O O . TYR A 1 94 ? 8.564 8.453 -5.784 1.00 93.62 94 TYR A O 1
ATOM 754 N N . ILE A 1 95 ? 10.297 7.383 -6.738 1.00 94.75 95 ILE A N 1
ATOM 755 C CA . ILE A 1 95 ? 9.539 6.839 -7.863 1.00 94.75 95 ILE A CA 1
ATOM 756 C C . ILE A 1 95 ? 9.169 5.405 -7.533 1.00 94.75 95 ILE A C 1
ATOM 758 O O . ILE A 1 95 ? 10.039 4.558 -7.322 1.00 94.75 95 ILE A O 1
ATOM 762 N N . ALA A 1 96 ? 7.872 5.133 -7.513 1.00 95.81 96 ALA A N 1
ATOM 763 C CA . ALA A 1 96 ? 7.338 3.802 -7.334 1.00 95.81 96 ALA A CA 1
ATOM 764 C C . ALA A 1 96 ? 6.891 3.222 -8.674 1.00 95.81 96 ALA A C 1
ATOM 766 O O . ALA A 1 96 ? 6.254 3.893 -9.487 1.00 95.81 96 ALA A O 1
ATOM 767 N N . ILE A 1 97 ? 7.233 1.956 -8.891 1.00 96.12 97 ILE A N 1
ATOM 768 C CA . ILE A 1 97 ? 6.920 1.220 -10.110 1.00 96.12 97 ILE A CA 1
ATOM 769 C C . ILE A 1 97 ? 6.199 -0.062 -9.709 1.00 96.12 97 ILE A C 1
ATOM 771 O O . ILE A 1 97 ? 6.770 -0.908 -9.020 1.00 96.12 97 ILE A O 1
ATOM 775 N N . SER A 1 98 ? 4.954 -0.217 -10.155 1.00 96.31 98 SER A N 1
ATOM 776 C CA . SER A 1 98 ? 4.243 -1.494 -10.104 1.00 96.31 98 SER A CA 1
ATOM 777 C C . SER A 1 98 ? 4.346 -2.192 -11.455 1.00 96.31 98 SER A C 1
ATOM 779 O O . SER A 1 98 ? 4.110 -1.581 -12.495 1.00 96.31 98 SER A O 1
ATOM 781 N N . ILE A 1 99 ? 4.719 -3.467 -11.441 1.00 95.12 99 ILE A N 1
ATOM 782 C CA . ILE A 1 99 ? 4.904 -4.301 -12.626 1.00 95.12 99 ILE A CA 1
ATOM 783 C C . ILE A 1 99 ? 3.918 -5.450 -12.539 1.00 95.12 99 ILE A C 1
ATOM 785 O O . ILE A 1 99 ? 3.877 -6.156 -11.533 1.00 95.12 99 ILE A O 1
ATOM 789 N N . CYS A 1 100 ? 3.145 -5.670 -13.592 1.00 93.69 100 CYS A N 1
ATOM 790 C CA . CYS A 1 100 ? 2.201 -6.776 -13.671 1.00 93.69 100 CYS A CA 1
ATOM 791 C C . CYS A 1 100 ? 2.048 -7.266 -15.111 1.00 93.69 100 CYS A C 1
ATOM 793 O O . CYS A 1 100 ? 2.427 -6.592 -16.070 1.00 93.69 100 CYS A O 1
ATOM 795 N N . HIS A 1 101 ? 1.513 -8.472 -15.261 1.00 89.31 101 HIS A N 1
ATOM 796 C CA . HIS A 1 101 ? 1.081 -8.978 -16.558 1.00 89.31 101 HIS A CA 1
ATOM 797 C C . HIS A 1 101 ? -0.328 -8.457 -16.894 1.00 89.31 101 HIS A C 1
ATOM 799 O O . HIS A 1 101 ? -1.123 -8.184 -15.992 1.00 89.31 101 HIS A O 1
ATOM 805 N N . LYS A 1 102 ? -0.655 -8.359 -18.187 1.00 77.06 102 LYS A N 1
ATOM 806 C CA . LYS A 1 102 ? -1.904 -7.790 -18.736 1.00 77.06 102 LYS A CA 1
ATOM 807 C C . LYS A 1 102 ? -3.205 -8.446 -18.250 1.00 77.06 102 LYS A C 1
ATOM 809 O O . LYS A 1 102 ? -4.287 -7.918 -18.496 1.00 77.06 102 LYS A O 1
ATOM 814 N N . ASP A 1 103 ? -3.121 -9.575 -17.554 1.00 84.38 103 ASP A N 1
ATOM 815 C CA . ASP A 1 103 ? -4.280 -10.216 -16.926 1.00 84.38 103 ASP A CA 1
ATOM 816 C C . ASP A 1 103 ? -4.913 -9.334 -15.834 1.00 84.38 103 ASP A C 1
ATOM 818 O O . ASP A 1 103 ? -6.100 -9.475 -15.526 1.00 84.38 103 ASP A O 1
ATOM 822 N N . GLU A 1 104 ? -4.150 -8.394 -15.263 1.00 85.38 104 GLU A N 1
ATOM 823 C CA . GLU A 1 104 ? -4.666 -7.417 -14.309 1.00 85.38 104 GLU A CA 1
ATOM 824 C C . GLU A 1 104 ? -5.192 -6.147 -14.995 1.00 85.38 104 GLU A C 1
ATOM 826 O O . GLU A 1 104 ? -4.618 -5.616 -15.945 1.00 85.38 104 GLU A O 1
ATOM 831 N N . LYS A 1 105 ? -6.310 -5.619 -14.482 1.00 90.06 105 LYS A N 1
ATOM 832 C CA . LYS A 1 105 ? -6.886 -4.361 -14.972 1.00 90.06 105 LYS A CA 1
ATOM 833 C C . LYS A 1 105 ? -6.043 -3.176 -14.500 1.00 90.06 105 LYS A C 1
ATOM 835 O O . LYS A 1 105 ? -5.805 -3.057 -13.299 1.00 90.06 105 LYS A O 1
ATOM 840 N N . LEU A 1 106 ? -5.723 -2.252 -15.410 1.00 92.06 106 LEU A N 1
ATOM 841 C CA . LEU A 1 106 ? -4.970 -1.021 -15.122 1.00 92.06 106 LEU A CA 1
ATOM 842 C C . LEU A 1 106 ? -5.488 -0.279 -13.878 1.00 92.06 106 LEU A C 1
ATOM 844 O O . LEU A 1 106 ? -4.707 0.024 -12.980 1.00 92.06 106 LEU A O 1
ATOM 848 N N . ASP A 1 107 ? -6.803 -0.067 -13.783 1.00 91.56 107 ASP A N 1
ATOM 849 C CA . ASP A 1 107 ? -7.419 0.639 -12.651 1.00 91.56 107 ASP A CA 1
ATOM 850 C C . ASP A 1 107 ? -7.165 -0.050 -11.302 1.00 91.56 107 ASP A C 1
ATOM 852 O O . ASP A 1 107 ? -7.077 0.613 -10.271 1.00 91.56 107 ASP A O 1
ATOM 856 N N . ALA A 1 108 ? -7.082 -1.383 -11.278 1.00 90.88 108 ALA A N 1
ATOM 857 C CA . ALA A 1 108 ? -6.837 -2.134 -10.050 1.00 90.88 108 ALA A CA 1
ATOM 858 C C . ALA A 1 108 ? -5.375 -2.001 -9.606 1.00 90.88 108 ALA A C 1
ATOM 860 O O . ALA A 1 108 ? -5.112 -1.792 -8.425 1.00 90.88 108 ALA A O 1
ATOM 861 N N . VAL A 1 109 ? -4.445 -2.058 -10.562 1.00 93.50 109 VAL A N 1
ATOM 862 C CA . VAL A 1 109 ? -3.002 -1.911 -10.320 1.00 93.50 109 VAL A CA 1
ATOM 863 C C . VAL A 1 109 ? -2.681 -0.494 -9.846 1.00 93.50 109 VAL A C 1
ATOM 865 O O . VAL A 1 109 ? -1.946 -0.320 -8.879 1.00 93.50 109 VAL A O 1
ATOM 868 N N . GLN A 1 110 ? -3.284 0.521 -10.475 1.00 93.88 110 GLN A N 1
ATOM 869 C CA . GLN A 1 110 ? -3.155 1.916 -10.048 1.00 93.88 110 GLN A CA 1
ATOM 870 C C . GLN A 1 110 ? -3.671 2.126 -8.624 1.00 93.88 110 GLN A C 1
ATOM 872 O O . GLN A 1 110 ? -2.981 2.737 -7.816 1.00 93.88 110 GLN A O 1
ATOM 877 N N . LYS A 1 111 ? -4.846 1.579 -8.291 1.00 91.88 111 LYS A N 1
ATOM 878 C CA . LYS A 1 111 ? -5.400 1.671 -6.931 1.00 91.88 111 LYS A CA 1
ATOM 879 C C . LYS A 1 111 ? -4.518 0.990 -5.893 1.00 91.88 111 LYS A C 1
ATOM 881 O O . LYS A 1 111 ? -4.272 1.573 -4.844 1.00 91.88 111 LYS A O 1
ATOM 886 N N . GLU A 1 112 ? -4.033 -0.218 -6.182 1.00 93.56 112 GLU A N 1
ATOM 887 C CA . GLU A 1 112 ? -3.107 -0.921 -5.290 1.00 93.56 112 GLU A CA 1
ATOM 888 C C . GLU A 1 112 ? -1.841 -0.094 -5.052 1.00 93.56 112 GLU A C 1
ATOM 890 O O . GLU A 1 112 ? -1.448 0.085 -3.900 1.00 93.56 112 GLU A O 1
ATOM 895 N N . LEU A 1 113 ? -1.238 0.452 -6.116 1.00 95.62 113 LEU A N 1
ATOM 896 C CA . LEU A 1 113 ? -0.035 1.272 -6.005 1.00 95.62 113 LEU A CA 1
ATOM 897 C C . LEU A 1 113 ? -0.291 2.543 -5.187 1.00 95.62 113 LEU A C 1
ATOM 899 O O . LEU A 1 113 ? 0.457 2.818 -4.255 1.00 95.62 113 LEU A O 1
ATOM 903 N N . SER A 1 114 ? -1.359 3.290 -5.474 1.00 94.12 114 SER A N 1
ATOM 904 C CA . SER A 1 114 ? -1.661 4.524 -4.741 1.00 94.12 114 SER A CA 1
ATOM 905 C C . SER A 1 114 ? -1.967 4.263 -3.261 1.00 94.12 114 SER A C 1
ATOM 907 O O . SER A 1 114 ? -1.469 4.984 -2.400 1.00 94.12 114 SER A O 1
ATOM 909 N N . LEU A 1 115 ? -2.715 3.204 -2.932 1.00 93.31 115 LEU A N 1
ATOM 910 C CA . LEU A 1 115 ? -2.950 2.800 -1.539 1.00 93.31 115 LEU A CA 1
ATOM 911 C C . LEU A 1 115 ? -1.666 2.403 -0.825 1.00 93.31 115 LEU A C 1
ATOM 913 O O . LEU A 1 115 ? -1.437 2.788 0.322 1.00 93.31 115 LEU A O 1
ATOM 917 N N . PHE A 1 116 ? -0.826 1.635 -1.510 1.00 95.06 116 PHE A N 1
ATOM 918 C CA . PHE A 1 116 ? 0.468 1.242 -0.995 1.00 95.06 116 PHE A CA 1
ATOM 919 C C . PHE A 1 116 ? 1.333 2.467 -0.669 1.00 95.06 116 PHE A C 1
ATOM 921 O O . PHE A 1 116 ? 1.902 2.527 0.422 1.00 95.06 116 PHE A O 1
ATOM 928 N N . LEU A 1 117 ? 1.370 3.475 -1.547 1.00 95.19 117 LEU A N 1
ATOM 929 C CA . LEU A 1 117 ? 2.103 4.716 -1.287 1.00 95.19 117 LEU A CA 1
ATOM 930 C C . LEU A 1 117 ? 1.528 5.510 -0.118 1.00 95.19 117 LEU A C 1
ATOM 932 O O . LEU A 1 117 ? 2.307 5.991 0.698 1.00 95.19 117 LEU A O 1
ATOM 936 N N . ILE A 1 118 ? 0.202 5.574 0.030 1.00 93.94 118 ILE A N 1
ATOM 937 C CA . ILE A 1 118 ? -0.433 6.187 1.207 1.00 93.94 118 ILE A CA 1
ATOM 938 C C . ILE A 1 118 ? 0.032 5.484 2.489 1.00 93.94 118 ILE A C 1
ATOM 940 O O . ILE A 1 118 ? 0.433 6.138 3.448 1.00 93.94 118 ILE A O 1
ATOM 944 N N . PHE A 1 119 ? 0.036 4.149 2.523 1.00 93.62 119 PHE A N 1
ATOM 945 C CA . PHE A 1 119 ? 0.491 3.405 3.702 1.00 93.62 119 PHE A CA 1
ATOM 946 C C . PHE A 1 119 ? 1.969 3.633 4.002 1.00 93.62 119 PHE A C 1
ATOM 948 O O . PHE A 1 119 ? 2.342 3.833 5.157 1.00 93.62 119 PHE A O 1
ATOM 955 N N . VAL A 1 120 ? 2.804 3.641 2.968 1.00 93.62 120 VAL A N 1
ATOM 956 C CA . VAL A 1 120 ? 4.228 3.936 3.090 1.00 93.62 120 VAL A CA 1
ATOM 957 C C . VAL A 1 120 ? 4.452 5.363 3.616 1.00 93.62 120 VAL A C 1
ATOM 959 O O . VAL A 1 120 ? 5.230 5.549 4.554 1.00 93.62 120 VAL A O 1
ATOM 962 N N . GLU A 1 121 ? 3.726 6.360 3.103 1.00 93.62 121 GLU A N 1
ATOM 963 C CA . GLU A 1 121 ? 3.777 7.741 3.600 1.00 93.62 121 GLU A CA 1
ATOM 964 C C . GLU A 1 121 ? 3.428 7.819 5.083 1.00 93.62 121 GLU A C 1
ATOM 966 O O . GLU A 1 121 ? 4.082 8.507 5.858 1.00 93.62 121 GLU A O 1
ATOM 971 N N . MET A 1 122 ? 2.404 7.082 5.499 1.00 91.94 122 MET A N 1
ATOM 972 C CA . MET A 1 122 ? 1.927 7.103 6.876 1.00 91.94 122 MET A CA 1
ATOM 973 C C . MET A 1 122 ? 2.866 6.393 7.852 1.00 91.94 122 MET A C 1
ATOM 975 O O . MET A 1 122 ? 2.924 6.774 9.020 1.00 91.94 122 MET A O 1
ATOM 979 N N . LEU A 1 123 ? 3.582 5.361 7.399 1.00 91.00 123 LEU A N 1
ATOM 980 C CA . LEU A 1 123 ? 4.514 4.594 8.228 1.00 91.00 123 LEU A CA 1
ATOM 981 C C . LEU A 1 123 ? 5.882 5.273 8.358 1.00 91.00 123 LEU A C 1
ATOM 983 O O . LEU A 1 123 ? 6.478 5.232 9.434 1.00 91.00 123 LEU A O 1
ATOM 987 N N . PHE A 1 124 ? 6.386 5.880 7.280 1.00 90.81 124 PHE A N 1
ATOM 988 C CA . PHE A 1 124 ? 7.757 6.404 7.226 1.00 90.81 124 PHE A CA 1
ATOM 989 C C . PHE A 1 124 ? 7.826 7.919 7.031 1.00 90.81 124 PHE A C 1
ATOM 991 O O . PHE A 1 124 ? 8.805 8.543 7.450 1.00 90.81 124 PHE A O 1
ATOM 998 N N . GLY A 1 125 ? 6.810 8.519 6.409 1.00 89.44 125 GLY A N 1
ATOM 999 C CA . GLY A 1 125 ? 6.767 9.936 6.058 1.00 89.44 125 GLY A CA 1
ATOM 1000 C C . GLY A 1 125 ? 8.052 10.386 5.352 1.00 89.44 125 GLY A C 1
ATOM 1001 O O . GLY A 1 125 ? 8.471 9.754 4.382 1.00 89.44 125 GLY A O 1
ATOM 1002 N N . PRO A 1 126 ? 8.737 11.438 5.839 1.00 88.69 126 PRO A N 1
ATOM 1003 C CA . PRO A 1 126 ? 9.985 11.917 5.237 1.00 88.69 126 PRO A CA 1
ATOM 1004 C C . PRO A 1 126 ? 11.156 10.928 5.367 1.00 88.69 126 PRO A C 1
ATOM 1006 O O . PRO A 1 126 ? 12.158 11.054 4.663 1.00 88.69 126 PRO A O 1
ATOM 1009 N N . SER A 1 127 ? 11.048 9.928 6.243 1.00 88.94 127 SER A N 1
ATOM 1010 C CA . SER A 1 127 ? 12.099 8.949 6.526 1.00 88.94 127 SER A CA 1
ATOM 1011 C C . SER A 1 127 ? 11.957 7.665 5.700 1.00 88.94 127 SER A C 1
ATOM 1013 O O . SER A 1 127 ? 12.318 6.586 6.161 1.00 88.94 127 SER A O 1
ATOM 1015 N N . LEU A 1 128 ? 11.467 7.772 4.461 1.00 88.00 128 LEU A N 1
ATOM 1016 C CA . LEU A 1 128 ? 11.325 6.670 3.493 1.00 88.00 128 LEU A CA 1
ATOM 1017 C C . LEU A 1 128 ? 12.589 5.813 3.325 1.00 88.00 128 LEU A C 1
ATOM 1019 O O . LEU A 1 128 ? 12.503 4.595 3.190 1.00 88.00 128 LEU A O 1
ATOM 1023 N N . HIS A 1 129 ? 13.772 6.423 3.413 1.00 86.44 129 HIS A N 1
ATOM 1024 C CA . HIS A 1 129 ? 15.055 5.717 3.374 1.00 86.44 129 HIS A CA 1
ATOM 1025 C C . HIS A 1 129 ? 15.182 4.610 4.440 1.00 86.44 129 HIS A C 1
ATOM 1027 O O . HIS A 1 129 ? 15.917 3.652 4.225 1.00 86.44 129 HIS A O 1
ATOM 1033 N N . MET A 1 130 ? 14.445 4.688 5.558 1.00 84.62 130 MET A N 1
ATOM 1034 C CA . MET A 1 130 ? 14.442 3.665 6.613 1.00 84.62 130 MET A CA 1
ATOM 1035 C C . MET A 1 130 ? 13.810 2.335 6.178 1.00 84.62 130 MET A C 1
ATOM 1037 O O . MET A 1 130 ? 13.939 1.342 6.898 1.00 84.62 130 MET A O 1
ATOM 1041 N N . MET A 1 131 ? 13.113 2.309 5.036 1.00 83.62 131 MET A N 1
ATOM 1042 C CA . MET A 1 131 ? 12.632 1.076 4.408 1.00 83.62 131 MET A CA 1
ATOM 1043 C C . MET A 1 131 ? 13.759 0.267 3.773 1.00 83.62 131 MET A C 1
ATOM 1045 O O . MET A 1 131 ? 13.613 -0.949 3.640 1.00 83.62 131 MET A O 1
ATOM 1049 N N . LYS A 1 132 ? 14.868 0.920 3.390 1.00 82.50 132 LYS A N 1
ATOM 1050 C CA . LYS A 1 132 ? 16.029 0.244 2.812 1.00 82.50 132 LYS A CA 1
ATOM 1051 C C . LYS A 1 132 ? 16.452 -0.845 3.791 1.00 82.50 132 LYS A C 1
ATOM 1053 O O . LYS A 1 132 ? 16.690 -0.571 4.967 1.00 82.50 132 LYS A O 1
ATOM 1058 N N . ARG A 1 133 ? 16.474 -2.099 3.321 1.00 67.12 133 ARG A N 1
ATOM 1059 C CA . ARG A 1 133 ? 16.992 -3.226 4.108 1.00 67.12 133 ARG A CA 1
ATOM 1060 C C . ARG A 1 133 ? 18.466 -2.967 4.396 1.00 67.12 133 ARG A C 1
ATOM 1062 O O . ARG A 1 133 ? 19.323 -3.324 3.587 1.00 67.12 133 ARG A O 1
ATOM 1069 N N . ASP A 1 134 ? 18.726 -2.338 5.530 1.00 55.97 134 ASP A N 1
ATOM 1070 C CA . ASP A 1 134 ? 20.022 -2.327 6.178 1.00 55.97 134 ASP A CA 1
ATOM 1071 C C . ASP A 1 134 ? 20.078 -3.524 7.126 1.00 55.97 134 ASP A C 1
ATOM 1073 O O . ASP A 1 134 ? 19.104 -3.844 7.807 1.00 55.97 134 ASP A O 1
ATOM 1077 N N . ILE A 1 135 ? 21.243 -4.166 7.205 1.00 47.72 135 ILE A N 1
ATOM 1078 C CA . ILE A 1 135 ? 21.560 -5.310 8.083 1.00 47.72 135 ILE A CA 1
ATOM 1079 C C . ILE A 1 135 ? 21.564 -4.885 9.579 1.00 47.72 135 ILE A C 1
ATOM 1081 O O . ILE A 1 135 ? 22.252 -5.459 10.415 1.00 47.72 135 ILE A O 1
ATOM 1085 N N . SER A 1 136 ? 20.815 -3.846 9.964 1.00 41.47 136 SER A N 1
ATOM 1086 C CA . SER A 1 136 ? 20.742 -3.368 11.345 1.00 41.47 136 SER A CA 1
ATOM 1087 C C . SER A 1 136 ? 19.421 -3.765 12.009 1.00 41.47 136 SER A C 1
ATOM 1089 O O . SER A 1 136 ? 18.364 -3.167 11.812 1.00 41.47 136 SER A O 1
ATOM 1091 N N . VAL A 1 137 ? 19.534 -4.841 12.791 1.00 41.78 137 VAL A N 1
ATOM 1092 C CA . VAL A 1 137 ? 18.855 -5.137 14.063 1.00 41.78 137 VAL A CA 1
ATOM 1093 C C . VAL A 1 137 ? 17.569 -4.332 14.309 1.00 41.78 137 VAL A C 1
ATOM 1095 O O . VAL A 1 137 ? 17.542 -3.402 15.110 1.00 41.78 137 VAL A O 1
ATOM 1098 N N . CYS A 1 138 ? 16.472 -4.696 13.652 1.00 41.59 138 CYS A N 1
ATOM 1099 C CA . CYS A 1 138 ? 15.138 -4.277 14.078 1.00 41.59 138 CYS A CA 1
ATOM 1100 C C . CYS A 1 138 ? 14.357 -5.526 14.451 1.00 41.59 138 CYS A C 1
ATOM 1102 O O . CYS A 1 138 ? 13.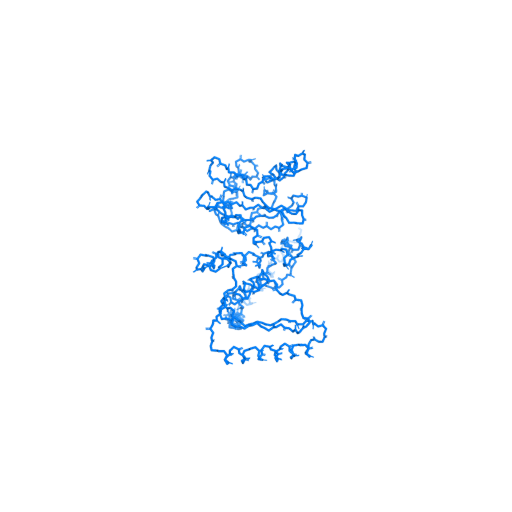773 -6.144 13.574 1.00 41.59 138 CYS A O 1
ATOM 1104 N N . CYS A 1 139 ? 14.381 -5.865 15.746 1.00 45.66 139 CYS A N 1
ATOM 1105 C CA . CYS A 1 139 ? 13.752 -7.040 16.357 1.00 45.66 139 CYS A CA 1
ATOM 1106 C C . CYS A 1 139 ? 14.226 -8.377 15.747 1.00 45.66 139 CYS A C 1
ATOM 1108 O O . CYS A 1 139 ? 14.442 -8.509 14.553 1.00 45.66 139 CYS A O 1
ATOM 1110 N N . GLU A 1 140 ? 14.371 -9.427 16.547 1.00 48.69 140 GLU A N 1
ATOM 1111 C CA . GLU A 1 140 ? 14.831 -10.747 16.067 1.00 48.69 140 GLU A CA 1
ATOM 1112 C C . GLU A 1 140 ? 13.848 -11.444 15.090 1.00 48.69 140 GLU A C 1
ATOM 1114 O O . GLU A 1 140 ? 14.026 -12.613 14.765 1.00 48.69 140 GLU A O 1
ATOM 1119 N N . LEU A 1 141 ? 12.795 -10.751 14.629 1.00 52.34 141 LEU A N 1
ATOM 1120 C CA . LEU A 1 141 ? 11.604 -11.341 14.019 1.00 52.34 141 LEU A CA 1
ATOM 1121 C C . LEU A 1 141 ? 11.230 -10.800 12.623 1.00 52.34 141 LEU A C 1
ATOM 1123 O O . LEU A 1 141 ? 10.656 -11.572 11.862 1.00 52.34 141 LEU A O 1
ATOM 1127 N N . CYS A 1 142 ? 11.475 -9.525 12.263 1.00 67.19 142 CYS A N 1
ATOM 1128 C CA . CYS A 1 142 ? 10.984 -8.963 10.983 1.00 67.19 142 CYS A CA 1
ATOM 1129 C C . CYS A 1 142 ? 11.582 -7.573 10.665 1.00 67.19 142 CYS A C 1
ATOM 1131 O O . CYS A 1 142 ? 11.516 -6.681 11.513 1.00 67.19 142 CYS A O 1
ATOM 1133 N N . SER A 1 143 ? 12.119 -7.340 9.456 1.00 79.38 143 SER A N 1
ATOM 1134 C CA . SER A 1 143 ? 12.607 -6.005 9.059 1.00 79.38 143 SER A CA 1
ATOM 1135 C C . SER A 1 143 ? 11.458 -5.033 8.730 1.00 79.38 143 SER A C 1
ATOM 1137 O O . SER A 1 143 ? 10.319 -5.436 8.494 1.00 79.38 143 SER A O 1
ATOM 1139 N N . ARG A 1 144 ? 11.742 -3.720 8.668 1.00 84.38 144 ARG A N 1
ATOM 1140 C CA . ARG A 1 144 ? 10.731 -2.703 8.297 1.00 84.38 144 ARG A CA 1
ATOM 1141 C C . ARG A 1 144 ? 10.145 -2.944 6.903 1.00 84.38 144 ARG A C 1
ATOM 1143 O O . ARG A 1 144 ? 8.945 -2.774 6.715 1.00 84.38 144 ARG A O 1
ATOM 1150 N N . SER A 1 145 ? 10.983 -3.359 5.952 1.00 85.88 145 SER A N 1
ATOM 1151 C CA . SER A 1 145 ? 10.554 -3.736 4.601 1.00 85.88 145 SER A CA 1
ATOM 1152 C C . SER A 1 145 ? 9.628 -4.949 4.634 1.00 85.88 145 SER A C 1
ATOM 1154 O O . SER A 1 145 ? 8.626 -4.972 3.931 1.00 85.88 145 SER A O 1
ATOM 1156 N N . ASP A 1 146 ? 9.925 -5.935 5.479 1.00 86.88 146 ASP A N 1
ATOM 1157 C CA . ASP A 1 146 ? 9.128 -7.159 5.562 1.00 86.88 146 ASP A CA 1
ATOM 1158 C C . ASP A 1 146 ? 7.746 -6.879 6.162 1.00 86.88 146 ASP A C 1
ATOM 1160 O O . ASP A 1 146 ? 6.750 -7.387 5.658 1.00 86.88 146 ASP A O 1
ATOM 1164 N N . LEU A 1 147 ? 7.646 -6.003 7.170 1.00 87.69 147 LEU A N 1
ATOM 1165 C CA . LEU A 1 147 ? 6.349 -5.542 7.679 1.00 87.69 147 LEU A CA 1
ATOM 1166 C C . LEU A 1 147 ? 5.506 -4.897 6.568 1.00 87.69 147 LEU A C 1
ATOM 1168 O O . LEU A 1 147 ? 4.307 -5.151 6.478 1.00 87.69 147 LEU A O 1
ATOM 1172 N N . VAL A 1 148 ? 6.127 -4.078 5.719 1.00 91.50 148 VAL A N 1
ATOM 1173 C CA . VAL A 1 148 ? 5.448 -3.417 4.598 1.00 91.50 148 VAL A CA 1
ATOM 1174 C C . VAL A 1 148 ? 4.977 -4.433 3.555 1.00 91.50 148 VAL A C 1
ATOM 1176 O O . VAL A 1 148 ? 3.819 -4.364 3.143 1.00 91.50 148 VAL A O 1
ATOM 1179 N N . SER A 1 149 ? 5.816 -5.407 3.186 1.00 91.62 149 SER A N 1
ATOM 1180 C CA . SER A 1 149 ? 5.416 -6.523 2.317 1.00 91.62 149 SER A CA 1
ATOM 1181 C C . SER A 1 149 ? 4.259 -7.321 2.921 1.00 91.62 149 SER A C 1
ATOM 1183 O O . SER A 1 149 ? 3.260 -7.553 2.248 1.00 91.62 149 SER A O 1
ATOM 1185 N N . LEU A 1 150 ? 4.316 -7.649 4.216 1.00 92.12 150 LEU A N 1
ATOM 1186 C CA . LEU A 1 150 ? 3.241 -8.367 4.909 1.00 92.12 150 LEU A CA 1
ATOM 1187 C C . LEU A 1 150 ? 1.920 -7.586 4.914 1.00 92.12 150 LEU A C 1
ATOM 1189 O O . LEU A 1 150 ? 0.855 -8.181 4.752 1.00 92.12 150 LEU A O 1
ATOM 1193 N N . ILE A 1 151 ? 1.965 -6.262 5.095 1.00 93.75 151 ILE A N 1
ATOM 1194 C CA . ILE A 1 151 ? 0.776 -5.400 5.018 1.00 93.75 151 ILE A CA 1
ATOM 1195 C C . ILE A 1 151 ? 0.198 -5.413 3.600 1.00 93.75 151 ILE A C 1
ATOM 1197 O O . ILE A 1 151 ? -1.015 -5.574 3.444 1.00 93.75 151 ILE A O 1
ATOM 1201 N N . LEU A 1 152 ? 1.050 -5.272 2.580 1.00 93.88 152 LEU A N 1
ATOM 1202 C CA . LEU A 1 152 ? 0.641 -5.282 1.176 1.00 93.88 152 LEU A CA 1
ATOM 1203 C C . LEU A 1 152 ? 0.022 -6.630 0.784 1.00 93.88 152 LEU A C 1
ATOM 1205 O O . LEU A 1 152 ? -1.080 -6.671 0.235 1.00 93.88 152 LEU A O 1
ATOM 1209 N N . ASP A 1 153 ? 0.662 -7.737 1.149 1.00 93.31 153 ASP A N 1
ATOM 1210 C CA . ASP A 1 153 ? 0.144 -9.083 0.916 1.00 93.31 153 ASP A CA 1
ATOM 1211 C C . ASP A 1 153 ? -1.166 -9.324 1.655 1.00 93.31 153 ASP A C 1
ATOM 1213 O O . ASP A 1 153 ? -2.119 -9.866 1.085 1.00 93.31 153 ASP A O 1
ATOM 1217 N N . LYS A 1 154 ? -1.273 -8.860 2.905 1.00 93.56 154 LYS A N 1
ATOM 1218 C CA . LYS A 1 154 ? -2.523 -8.980 3.651 1.00 93.56 154 LYS A CA 1
ATOM 1219 C C . LYS A 1 154 ? -3.648 -8.196 2.985 1.00 93.56 154 LYS A C 1
ATOM 1221 O O . LYS A 1 154 ? -4.762 -8.712 2.898 1.00 93.56 154 LYS A O 1
ATOM 1226 N N . TRP A 1 155 ? -3.369 -6.997 2.474 1.00 93.88 155 TRP A N 1
ATOM 1227 C CA . TRP A 1 155 ? -4.337 -6.233 1.693 1.00 93.88 155 TRP A CA 1
ATOM 1228 C C . TRP A 1 155 ? -4.739 -6.970 0.408 1.00 93.88 155 TRP A C 1
ATOM 1230 O O . TRP A 1 155 ? -5.932 -7.079 0.141 1.00 93.88 155 TRP A O 1
ATOM 1240 N N . ARG A 1 156 ? -3.791 -7.555 -0.341 1.00 92.44 156 ARG A N 1
ATOM 1241 C CA . ARG A 1 156 ? -4.067 -8.348 -1.560 1.00 92.44 156 ARG A CA 1
ATOM 1242 C C . ARG A 1 156 ? -4.950 -9.569 -1.296 1.00 92.44 156 ARG A C 1
ATOM 1244 O O . ARG A 1 156 ? -5.762 -9.937 -2.143 1.00 92.44 156 ARG A O 1
ATOM 1251 N N . VAL A 1 157 ? -4.780 -10.229 -0.151 1.00 93.44 157 VAL A N 1
ATOM 1252 C CA . VAL A 1 157 ? -5.639 -11.350 0.265 1.00 93.44 157 VAL A CA 1
ATOM 1253 C C . VAL A 1 157 ? -7.041 -10.837 0.593 1.00 93.44 157 VAL A C 1
ATOM 1255 O O . VAL A 1 157 ? -8.027 -11.311 0.031 1.00 93.44 157 VAL A O 1
ATOM 1258 N N . LEU A 1 158 ? -7.135 -9.815 1.446 1.00 93.00 158 LEU A N 1
ATOM 1259 C CA . LEU A 1 158 ? -8.417 -9.266 1.887 1.00 93.00 158 LEU A CA 1
ATOM 1260 C C . LEU A 1 158 ? -9.205 -8.607 0.750 1.00 93.00 158 LEU A C 1
ATOM 1262 O O . LEU A 1 158 ? -10.428 -8.696 0.742 1.00 93.00 158 LEU A O 1
ATOM 1266 N N . SER A 1 159 ? -8.540 -8.005 -0.236 1.00 92.00 159 SER A N 1
ATOM 1267 C CA . SER A 1 159 ? -9.194 -7.414 -1.408 1.00 92.00 159 SER A CA 1
ATOM 1268 C C . SER A 1 159 ? -9.832 -8.459 -2.327 1.00 92.00 159 SER A C 1
ATOM 1270 O O . SER A 1 159 ? -10.830 -8.164 -2.982 1.00 92.00 159 SER A O 1
ATOM 1272 N N . LYS A 1 160 ? -9.320 -9.697 -2.338 1.00 91.44 160 LYS A N 1
ATOM 1273 C CA . LYS A 1 160 ? -9.932 -10.828 -3.056 1.00 91.44 160 LYS A CA 1
ATOM 1274 C C . LYS A 1 160 ? -11.106 -11.438 -2.295 1.00 91.44 160 LYS A C 1
ATOM 1276 O O . LYS A 1 160 ? -12.057 -11.906 -2.913 1.00 91.44 160 LYS A O 1
ATOM 1281 N N . GLU A 1 161 ? -11.038 -11.446 -0.967 1.00 92.38 161 GLU A N 1
ATOM 1282 C CA . GLU A 1 161 ? -12.050 -12.068 -0.108 1.00 92.38 161 GLU A CA 1
ATOM 1283 C C . GLU A 1 161 ? -13.219 -11.131 0.233 1.00 92.38 161 GLU A C 1
ATOM 1285 O O . GLU A 1 161 ? -14.344 -11.587 0.433 1.00 92.38 161 GLU A O 1
ATOM 1290 N N . GLN A 1 162 ? -12.968 -9.822 0.333 1.00 91.56 162 GLN A N 1
ATOM 1291 C CA . GLN A 1 162 ? -13.895 -8.848 0.907 1.00 91.56 162 GLN A CA 1
ATOM 1292 C C . GLN A 1 162 ? -13.993 -7.585 0.03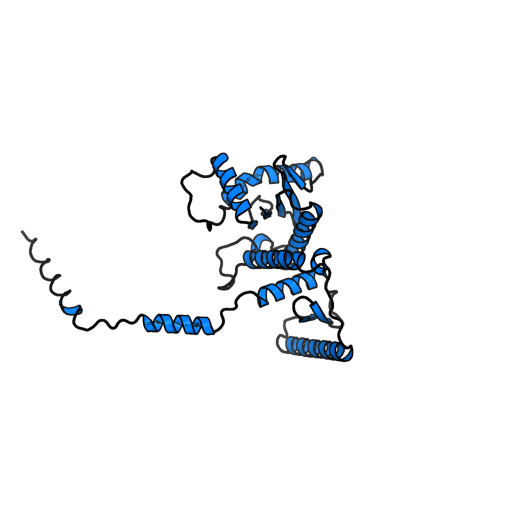8 1.00 91.56 162 GLN A C 1
ATOM 1294 O O . GLN A 1 162 ? -13.043 -6.813 -0.098 1.00 91.56 162 GLN A O 1
ATOM 1299 N N . GLN A 1 163 ? -15.200 -7.302 -0.466 1.00 89.38 163 GLN A N 1
ATOM 1300 C CA . GLN A 1 163 ? -15.481 -6.127 -1.303 1.00 89.38 163 GLN A CA 1
ATOM 1301 C C . GLN A 1 163 ? -15.145 -4.796 -0.612 1.00 89.38 163 GLN A C 1
ATOM 1303 O O . GLN A 1 163 ? -14.789 -3.831 -1.285 1.00 89.38 163 GLN A O 1
ATOM 1308 N N . THR A 1 164 ? -15.230 -4.739 0.720 1.00 90.31 164 THR A N 1
ATOM 1309 C CA . THR A 1 164 ? -14.918 -3.551 1.526 1.00 90.31 164 THR A CA 1
ATOM 1310 C C . THR A 1 164 ? -13.511 -3.014 1.232 1.00 90.31 164 THR A C 1
ATOM 1312 O O . THR A 1 164 ? -13.327 -1.803 1.111 1.00 90.31 164 THR A O 1
ATOM 1315 N N . TYR A 1 165 ? -12.534 -3.903 1.029 1.00 90.31 165 TYR A N 1
ATOM 1316 C CA . TYR A 1 165 ? -11.149 -3.523 0.745 1.00 90.31 165 TYR A CA 1
ATOM 1317 C C . TYR A 1 165 ? -10.949 -3.022 -0.691 1.00 90.31 165 TYR A C 1
ATOM 1319 O O . TYR A 1 165 ? -10.090 -2.175 -0.915 1.00 90.31 165 TYR A O 1
ATOM 1327 N N . LEU A 1 166 ? -11.778 -3.462 -1.646 1.00 86.62 166 LEU A N 1
ATOM 1328 C CA . LEU A 1 166 ? -11.760 -2.960 -3.030 1.00 86.62 166 LEU A CA 1
ATOM 1329 C C . LEU A 1 166 ? -12.273 -1.520 -3.157 1.00 86.62 166 LEU A C 1
ATOM 1331 O O . LEU A 1 166 ? -11.964 -0.839 -4.134 1.00 86.62 166 LEU A O 1
ATOM 1335 N N . VAL A 1 167 ? -13.091 -1.077 -2.201 1.00 89.44 167 VAL A N 1
ATOM 1336 C CA . VAL A 1 167 ? -13.627 0.292 -2.130 1.00 89.44 167 VAL A CA 1
ATOM 1337 C C . VAL A 1 167 ? -12.988 1.115 -1.011 1.00 89.44 167 VAL A C 1
ATOM 1339 O O . VAL A 1 167 ? -13.476 2.202 -0.708 1.00 89.44 167 VAL A O 1
ATOM 1342 N N . GLU A 1 168 ? -11.921 0.595 -0.392 1.00 87.69 168 GLU A N 1
ATOM 1343 C CA . GLU A 1 168 ? -11.136 1.288 0.640 1.00 87.69 168 GLU A CA 1
ATOM 1344 C C . GLU A 1 168 ? -11.987 1.765 1.829 1.00 87.69 168 GLU A C 1
ATOM 1346 O O . GLU A 1 168 ? -11.735 2.804 2.446 1.00 87.69 168 GLU A O 1
ATOM 1351 N N . ALA A 1 169 ? -13.047 1.018 2.134 1.00 88.94 169 ALA A N 1
ATOM 1352 C CA . ALA A 1 169 ? -13.964 1.354 3.207 1.00 88.94 169 ALA A CA 1
ATOM 1353 C C . ALA A 1 169 ? -13.549 0.682 4.521 1.00 88.94 169 ALA A C 1
ATOM 1355 O O . ALA A 1 169 ? -12.915 -0.371 4.548 1.00 88.94 169 ALA A O 1
ATOM 1356 N N . VAL A 1 170 ? -13.960 1.285 5.635 1.00 91.06 170 VAL A N 1
ATOM 1357 C CA . VAL A 1 170 ? -13.857 0.673 6.963 1.00 91.06 170 VAL A CA 1
ATOM 1358 C C . VAL A 1 170 ? -15.229 0.109 7.315 1.00 91.06 170 VAL A C 1
ATOM 1360 O O . VAL A 1 170 ? -16.164 0.863 7.594 1.00 91.06 170 VAL A O 1
ATOM 1363 N N . GLU A 1 171 ? -15.366 -1.216 7.274 1.00 92.94 171 GLU A N 1
ATOM 1364 C CA . GLU A 1 171 ? -16.623 -1.889 7.610 1.00 92.94 171 GLU A CA 1
ATOM 1365 C C . GLU A 1 171 ? -16.909 -1.776 9.111 1.00 92.94 171 GLU A C 1
ATOM 1367 O O . GLU A 1 171 ? -16.045 -2.060 9.944 1.00 92.94 171 GLU A O 1
ATOM 1372 N N . ARG A 1 172 ? -18.138 -1.378 9.463 1.00 92.88 172 ARG A N 1
ATOM 1373 C CA . ARG A 1 172 ? -18.607 -1.306 10.851 1.00 92.88 172 ARG A CA 1
ATOM 1374 C C . ARG A 1 172 ? -19.580 -2.434 11.150 1.00 92.88 172 ARG A C 1
ATOM 1376 O O . ARG A 1 172 ? -20.545 -2.630 10.415 1.00 92.88 172 ARG A O 1
ATOM 1383 N N . LEU A 1 173 ? -19.356 -3.136 12.255 1.00 94.06 173 LEU A N 1
ATOM 1384 C CA . LEU A 1 173 ? -20.254 -4.181 12.722 1.00 94.06 173 LEU A CA 1
ATOM 1385 C C . LEU A 1 173 ? -21.414 -3.552 13.503 1.00 94.06 173 LEU A C 1
ATOM 1387 O O . LEU A 1 173 ? -21.210 -2.948 14.554 1.00 94.06 173 LEU A O 1
ATOM 1391 N N . ILE A 1 174 ? -22.637 -3.702 12.991 1.00 91.94 174 ILE A N 1
ATOM 1392 C CA . ILE A 1 174 ? -23.844 -3.231 13.676 1.00 91.94 174 ILE A CA 1
ATOM 1393 C C . ILE A 1 174 ? -24.255 -4.291 14.697 1.00 91.94 174 ILE A C 1
ATOM 1395 O O . ILE A 1 174 ? -24.690 -5.383 14.333 1.00 91.94 174 ILE A O 1
ATOM 1399 N N . ILE A 1 175 ? -24.107 -3.957 15.975 1.00 94.19 175 ILE A N 1
ATOM 1400 C CA . ILE A 1 175 ? -24.523 -4.789 17.106 1.00 94.19 175 ILE A CA 1
ATOM 1401 C C . ILE A 1 175 ? -25.590 -4.062 17.931 1.00 94.19 175 ILE A C 1
ATOM 1403 O O . ILE A 1 175 ? -25.990 -2.944 17.606 1.00 94.19 175 ILE A O 1
ATOM 1407 N N . ASN A 1 176 ? -26.072 -4.706 18.996 1.00 95.75 176 ASN A N 1
ATOM 1408 C CA . ASN A 1 176 ? -27.006 -4.075 19.922 1.00 95.75 176 ASN A CA 1
ATOM 1409 C C . ASN A 1 176 ? -26.402 -2.757 20.477 1.00 95.75 176 ASN A C 1
ATOM 1411 O O . ASN A 1 176 ? -25.255 -2.771 20.935 1.00 95.75 176 ASN A O 1
ATOM 1415 N N . PRO A 1 177 ? -27.157 -1.640 20.461 1.00 94.44 177 PRO A N 1
ATOM 1416 C CA . PRO A 1 177 ? -26.651 -0.323 20.851 1.00 94.44 177 PRO A CA 1
ATOM 1417 C C . PRO A 1 177 ? -26.157 -0.256 22.303 1.00 94.44 177 PRO A C 1
ATOM 1419 O O . PRO A 1 177 ? -25.201 0.468 22.576 1.00 94.44 177 PRO A O 1
ATOM 1422 N N . ASP A 1 178 ? -26.738 -1.037 23.215 1.00 96.44 178 ASP A N 1
ATOM 1423 C CA . ASP A 1 178 ? -26.301 -1.117 24.612 1.00 96.44 178 ASP A CA 1
ATOM 1424 C C . ASP A 1 178 ? -24.912 -1.762 24.714 1.00 96.44 178 ASP A C 1
ATOM 1426 O O . ASP A 1 178 ? -24.057 -1.303 25.473 1.00 96.44 178 ASP A O 1
ATOM 1430 N N . ILE A 1 179 ? -24.648 -2.787 23.892 1.00 95.00 179 ILE A N 1
ATOM 1431 C CA . ILE A 1 179 ? -23.326 -3.420 23.800 1.00 95.00 179 ILE A CA 1
ATOM 1432 C C . ILE A 1 179 ? -22.326 -2.442 23.179 1.00 95.00 179 ILE A C 1
ATOM 1434 O O . ILE A 1 179 ? -21.219 -2.300 23.691 1.00 95.00 179 ILE A O 1
ATOM 1438 N N . THR A 1 180 ? -22.705 -1.716 22.123 1.00 95.12 180 THR A N 1
ATOM 1439 C CA . THR A 1 180 ? -21.839 -0.682 21.536 1.00 95.12 180 THR A CA 1
ATOM 1440 C C . THR A 1 180 ? -21.474 0.391 22.563 1.00 95.12 180 THR A C 1
ATOM 1442 O O . THR A 1 180 ? -20.299 0.737 22.682 1.00 95.12 180 THR A O 1
ATOM 1445 N N . ALA A 1 181 ? -22.443 0.888 23.336 1.00 95.62 181 ALA A N 1
ATOM 1446 C CA . ALA A 1 181 ? -22.196 1.865 24.393 1.00 95.62 181 ALA A CA 1
ATOM 1447 C C . ALA A 1 181 ? -21.269 1.302 25.483 1.00 95.62 181 ALA A C 1
ATOM 1449 O O . ALA A 1 181 ? -20.326 1.977 25.895 1.00 95.62 181 ALA A O 1
ATOM 1450 N N . MET A 1 182 ? -21.472 0.044 25.891 1.00 96.56 182 MET A N 1
ATOM 1451 C CA . MET A 1 182 ? -20.578 -0.651 26.821 1.00 96.56 182 MET A CA 1
ATOM 1452 C C . MET A 1 182 ? -19.147 -0.746 26.273 1.00 96.56 182 MET A C 1
ATOM 1454 O O . MET A 1 182 ? -18.201 -0.425 26.990 1.00 96.56 182 MET A O 1
ATOM 1458 N N . CYS A 1 183 ? -18.972 -1.125 25.003 1.00 96.75 183 CYS A N 1
ATOM 1459 C CA . CYS A 1 183 ? -17.660 -1.175 24.359 1.00 96.75 183 CYS A CA 1
ATOM 1460 C C . CYS A 1 183 ? -16.994 0.206 24.313 1.00 96.75 183 CYS A C 1
ATOM 1462 O O . CYS A 1 183 ? -15.805 0.311 24.592 1.00 96.75 183 CYS A O 1
ATOM 1464 N N . ILE A 1 184 ? -17.736 1.271 23.994 1.00 96.25 184 ILE A N 1
ATOM 1465 C CA . ILE A 1 184 ? -17.196 2.639 23.971 1.00 96.25 184 ILE A CA 1
ATOM 1466 C C . ILE A 1 184 ? -16.749 3.075 25.373 1.00 96.25 184 ILE A C 1
ATOM 1468 O O . ILE A 1 184 ? -15.643 3.595 25.513 1.00 96.25 184 ILE A O 1
ATOM 1472 N N . ASN A 1 185 ? -17.551 2.809 26.408 1.00 96.81 185 ASN A N 1
ATOM 1473 C CA . ASN A 1 185 ? -17.186 3.112 27.796 1.00 96.81 185 ASN A CA 1
ATOM 1474 C C . ASN A 1 185 ? -15.933 2.336 28.228 1.00 96.81 185 ASN A C 1
ATOM 1476 O O . ASN A 1 185 ? -15.013 2.911 28.804 1.00 96.81 185 ASN A O 1
ATOM 1480 N N . MET A 1 186 ? -15.845 1.051 27.872 1.00 97.12 186 MET A N 1
ATOM 1481 C CA . MET A 1 186 ? -14.654 0.236 28.121 1.00 97.12 186 MET A CA 1
ATOM 1482 C C . MET A 1 186 ? -13.413 0.815 27.424 1.00 97.12 186 MET A C 1
ATOM 1484 O O . MET A 1 186 ? -12.349 0.900 28.034 1.00 97.12 186 MET A O 1
ATOM 1488 N N . LEU A 1 187 ? -13.531 1.240 26.161 1.00 96.56 187 LEU A N 1
ATOM 1489 C CA . LEU A 1 187 ? -12.429 1.869 25.424 1.00 96.56 187 LEU A CA 1
ATOM 1490 C C . LEU A 1 187 ? -11.989 3.188 26.071 1.00 96.56 187 LEU A C 1
ATOM 1492 O O . LEU A 1 187 ? -10.790 3.461 26.126 1.00 96.56 187 LEU A O 1
ATOM 1496 N N . GLN A 1 188 ? -12.930 3.982 26.586 1.00 95.50 188 GLN A N 1
ATOM 1497 C CA . GLN A 1 188 ? -12.616 5.194 27.337 1.00 95.50 188 GLN A CA 1
ATOM 1498 C C . GLN A 1 188 ? -11.812 4.873 28.603 1.00 95.50 188 GLN A C 1
ATOM 1500 O O . GLN A 1 188 ? -10.754 5.467 28.810 1.00 95.50 188 GLN A O 1
ATOM 1505 N N . GLU A 1 189 ? -12.262 3.913 29.415 1.00 94.56 189 GLU A N 1
ATOM 1506 C CA . GLU A 1 189 ? -11.552 3.508 30.635 1.00 94.56 189 GLU A CA 1
ATOM 1507 C C . GLU A 1 189 ? -10.141 2.985 30.340 1.00 94.56 189 GLU A C 1
ATOM 1509 O O . GLU A 1 189 ? -9.193 3.299 31.063 1.00 94.56 189 GLU A O 1
ATOM 1514 N N . VAL A 1 190 ? -9.978 2.193 29.275 1.00 93.69 190 VAL A N 1
ATOM 1515 C CA . VAL A 1 190 ? -8.664 1.699 28.838 1.00 93.69 190 VAL A CA 1
ATOM 1516 C C . VAL A 1 190 ? -7.765 2.865 28.438 1.00 93.69 190 VAL A C 1
ATOM 1518 O O . VAL A 1 190 ? -6.627 2.935 28.898 1.00 93.69 190 VAL A O 1
ATOM 1521 N N . LEU A 1 191 ? -8.269 3.809 27.638 1.00 92.44 191 LEU A N 1
ATOM 1522 C CA . LEU A 1 191 ? -7.497 4.974 27.207 1.00 92.44 191 LEU A CA 1
ATOM 1523 C C . LEU A 1 191 ? -7.065 5.837 28.402 1.00 92.44 191 LEU A C 1
ATOM 1525 O O . LEU A 1 191 ? -5.924 6.293 28.461 1.00 92.44 191 LEU A O 1
ATOM 1529 N N . GLU A 1 192 ? -7.955 6.038 29.375 1.00 90.38 192 GLU A N 1
ATOM 1530 C CA . GLU A 1 192 ? -7.642 6.756 30.609 1.00 90.38 192 GLU A CA 1
ATOM 1531 C C . GLU A 1 192 ? -6.565 6.025 31.415 1.00 90.38 192 GLU A C 1
ATOM 1533 O O . GLU A 1 192 ? -5.582 6.651 31.807 1.00 90.38 192 GLU A O 1
ATOM 1538 N N . LYS A 1 193 ? -6.670 4.706 31.607 1.00 91.88 193 LYS A N 1
ATOM 1539 C CA . LYS A 1 193 ? -5.634 3.914 32.297 1.00 91.88 193 LYS A CA 1
ATOM 1540 C C . LYS A 1 193 ? -4.278 3.996 31.594 1.00 91.88 193 LYS A C 1
ATOM 1542 O O . LYS A 1 193 ? -3.267 4.194 32.268 1.00 91.88 193 LYS A O 1
ATOM 1547 N N . MET A 1 194 ? -4.254 3.917 30.263 1.00 89.75 194 MET A N 1
ATOM 1548 C CA . MET A 1 194 ? -3.023 4.049 29.478 1.00 89.75 194 MET A CA 1
ATOM 1549 C C . MET A 1 194 ? -2.368 5.418 29.683 1.00 89.75 194 MET A C 1
ATOM 1551 O O . MET A 1 194 ? -1.173 5.477 29.955 1.00 89.75 194 MET A O 1
ATOM 1555 N N . ARG A 1 195 ? -3.144 6.511 29.677 1.00 89.69 195 ARG A N 1
ATOM 1556 C CA . ARG A 1 195 ? -2.638 7.870 29.963 1.00 89.69 195 ARG A CA 1
ATOM 1557 C C . ARG A 1 195 ? -2.075 8.021 31.379 1.00 89.69 195 ARG A C 1
ATOM 1559 O O . ARG A 1 195 ? -1.104 8.741 31.582 1.00 89.69 195 ARG A O 1
ATOM 1566 N N . HIS A 1 196 ? -2.675 7.359 32.370 1.00 87.44 196 HIS A N 1
ATOM 1567 C CA . HIS A 1 196 ? -2.160 7.385 33.744 1.00 87.44 196 HIS A CA 1
ATOM 1568 C C . HIS A 1 196 ? -0.852 6.593 33.887 1.00 87.44 196 HIS A C 1
ATOM 1570 O O . HIS A 1 196 ? 0.021 7.005 34.653 1.00 87.44 196 HIS A O 1
ATOM 1576 N N . SER A 1 197 ? -0.727 5.477 33.160 1.00 89.44 197 SER A N 1
ATOM 1577 C CA . SER A 1 197 ? 0.461 4.616 33.149 1.00 89.44 197 SER A CA 1
ATOM 1578 C C . SER A 1 197 ? 1.628 5.247 32.382 1.00 89.44 197 SER A C 1
ATOM 1580 O O . SER A 1 197 ? 2.756 5.248 32.868 1.00 89.44 197 SER A O 1
ATOM 1582 N N . HIS A 1 198 ? 1.358 5.842 31.218 1.00 83.38 198 HIS A N 1
ATOM 1583 C CA . HIS A 1 198 ? 2.360 6.459 30.347 1.00 83.38 198 HIS A CA 1
ATOM 1584 C C . HIS A 1 198 ? 2.085 7.960 30.230 1.00 83.38 198 HIS A C 1
ATOM 1586 O O . HIS A 1 198 ? 1.472 8.433 29.275 1.00 83.38 198 HIS A O 1
ATOM 1592 N N . LYS A 1 199 ? 2.531 8.713 31.241 1.00 75.50 199 LYS A N 1
ATOM 1593 C CA . LYS A 1 199 ? 2.264 10.158 31.367 1.00 75.50 199 LYS A CA 1
ATOM 1594 C C . LYS A 1 199 ? 2.838 11.006 30.226 1.00 75.50 199 LYS A C 1
ATOM 1596 O O . LYS A 1 199 ? 2.364 12.120 30.024 1.00 75.50 199 LYS A O 1
ATOM 1601 N N . ASP A 1 200 ? 3.818 10.477 29.499 1.00 74.06 200 ASP A N 1
ATOM 1602 C CA . ASP A 1 200 ? 4.505 11.176 28.411 1.00 74.06 200 ASP A CA 1
ATOM 1603 C C . ASP A 1 200 ? 3.857 10.934 27.032 1.00 74.06 200 ASP A C 1
ATOM 1605 O O . ASP A 1 200 ? 4.202 11.611 26.064 1.00 74.06 200 ASP A O 1
ATOM 1609 N N . GLU A 1 201 ? 2.891 10.009 26.921 1.00 78.19 201 GLU A N 1
ATOM 1610 C CA . GLU A 1 201 ? 2.237 9.659 25.654 1.00 78.19 201 GLU A CA 1
ATOM 1611 C C . GLU A 1 201 ? 0.808 10.218 25.540 1.00 78.19 201 GLU A C 1
ATOM 1613 O O . GLU A 1 201 ? 0.020 10.248 26.486 1.00 78.19 201 GLU A O 1
AT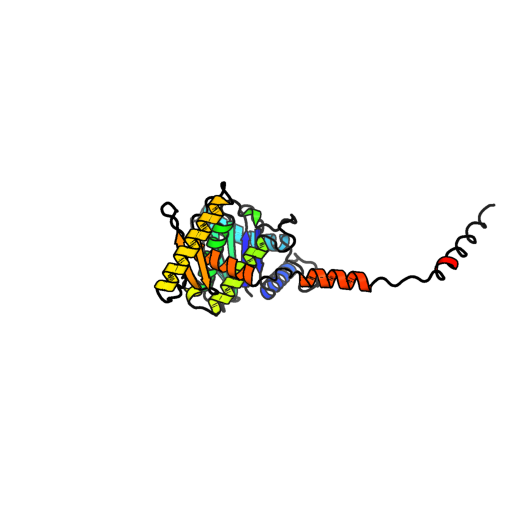OM 1618 N N . THR A 1 202 ? 0.436 10.643 24.329 1.00 81.12 202 THR A N 1
ATOM 1619 C CA . THR A 1 202 ? -0.860 11.278 24.039 1.00 81.12 202 THR A CA 1
ATOM 1620 C C . THR A 1 202 ? -1.835 10.310 23.368 1.00 81.12 202 THR A C 1
ATOM 1622 O O . THR A 1 202 ? -2.269 10.504 22.230 1.00 81.12 202 THR A O 1
ATOM 1625 N N . TYR A 1 203 ? -2.243 9.253 24.077 1.00 87.25 203 TYR A N 1
ATOM 1626 C CA . TYR A 1 203 ? -3.256 8.336 23.540 1.00 87.25 203 TYR A CA 1
ATOM 1627 C C . TYR A 1 203 ? -4.572 9.068 23.313 1.00 87.25 203 TYR A C 1
ATOM 1629 O O . TYR A 1 203 ? -5.191 9.542 24.263 1.00 87.25 203 TYR A O 1
ATOM 1637 N N . SER A 1 204 ? -5.015 9.164 22.065 1.00 90.38 204 SER A N 1
ATOM 1638 C CA . SER A 1 204 ? -6.159 10.006 21.684 1.00 90.38 204 SER A CA 1
ATOM 1639 C C . SER A 1 204 ? -7.338 9.215 21.126 1.00 90.38 204 SER A C 1
ATOM 1641 O O . SER A 1 204 ? -8.480 9.669 21.234 1.00 90.38 204 SER A O 1
ATOM 1643 N N . HIS A 1 205 ? -7.062 8.023 20.598 1.00 93.88 205 HIS A N 1
ATOM 1644 C CA . HIS A 1 205 ? -8.026 7.140 19.958 1.00 93.88 205 HIS A CA 1
ATOM 1645 C C . HIS A 1 205 ? -7.850 5.715 20.481 1.00 93.88 205 HIS A C 1
ATOM 1647 O O . HIS A 1 205 ? -6.728 5.273 20.717 1.00 93.88 205 HIS A O 1
ATOM 1653 N N . ALA A 1 206 ? -8.957 4.997 20.626 1.00 94.25 206 ALA A N 1
ATOM 1654 C CA . ALA A 1 206 ? -8.980 3.564 20.884 1.00 94.25 206 ALA A CA 1
ATOM 1655 C C . ALA A 1 206 ? -10.105 2.939 20.062 1.00 94.25 206 ALA A C 1
ATOM 1657 O O . ALA A 1 206 ? -11.177 3.527 19.922 1.00 94.25 206 ALA A O 1
ATOM 1658 N N . PHE A 1 207 ? -9.876 1.753 19.515 1.00 95.19 207 PHE A N 1
ATOM 1659 C CA . PHE A 1 207 ? -10.863 1.062 18.698 1.00 95.19 207 PHE A CA 1
ATOM 1660 C C . PHE A 1 207 ? -10.863 -0.434 18.989 1.00 95.19 207 PHE A C 1
ATOM 1662 O O . PHE A 1 207 ? -9.866 -0.994 19.440 1.00 95.19 207 PHE A O 1
ATOM 1669 N N . LEU A 1 208 ? -12.007 -1.067 18.741 1.00 95.56 208 LEU A N 1
ATOM 1670 C CA . LEU A 1 208 ? -12.224 -2.495 18.925 1.00 95.56 208 LEU A CA 1
ATOM 1671 C C . LEU A 1 208 ? -12.575 -3.129 17.583 1.00 95.56 208 LEU A C 1
ATOM 1673 O O . LEU A 1 208 ? -13.519 -2.695 16.917 1.00 95.56 208 LEU A O 1
ATOM 1677 N N . LEU A 1 209 ? -11.834 -4.172 17.219 1.00 94.94 209 LEU A N 1
ATOM 1678 C CA . LEU A 1 209 ? -12.056 -4.953 16.008 1.00 94.94 209 LEU A CA 1
ATOM 1679 C C . LEU A 1 209 ? -12.563 -6.356 16.344 1.00 94.94 209 LEU A C 1
ATOM 1681 O O . LEU A 1 209 ? -12.120 -6.972 17.313 1.00 94.94 209 LEU A O 1
ATOM 1685 N N . VAL A 1 210 ? -13.440 -6.875 15.489 1.00 93.50 210 VAL A N 1
ATOM 1686 C CA . VAL A 1 210 ? -13.713 -8.309 15.358 1.00 93.50 210 VAL A CA 1
ATOM 1687 C C . VAL A 1 210 ? -13.243 -8.706 13.968 1.00 93.50 210 VAL A C 1
ATOM 1689 O O . VAL A 1 210 ? -13.820 -8.285 12.966 1.00 93.50 210 VAL A O 1
ATOM 1692 N N . ASP A 1 211 ? -12.141 -9.453 13.925 1.00 90.62 211 ASP A N 1
ATOM 1693 C CA . ASP A 1 211 ? -11.349 -9.679 12.715 1.00 90.62 211 ASP A CA 1
ATOM 1694 C C . ASP A 1 211 ? -11.022 -8.356 12.012 1.00 90.62 211 ASP A C 1
ATOM 1696 O O . ASP A 1 211 ? -10.288 -7.549 12.578 1.00 90.62 211 ASP A O 1
ATOM 1700 N N . THR A 1 212 ? -11.566 -8.110 10.821 1.00 93.12 212 THR A N 1
ATOM 1701 C CA . THR A 1 212 ? -11.342 -6.892 10.027 1.00 93.12 212 THR A CA 1
ATOM 1702 C C . THR A 1 212 ? -12.382 -5.795 10.271 1.00 93.12 212 THR A C 1
ATOM 1704 O O . THR A 1 212 ? -12.269 -4.709 9.707 1.00 93.12 212 THR A O 1
ATOM 1707 N N . LYS A 1 213 ? -13.410 -6.053 11.091 1.00 94.19 213 LYS A N 1
ATOM 1708 C CA . LYS A 1 213 ? -14.592 -5.187 11.210 1.00 94.19 213 LYS A CA 1
ATOM 1709 C C . LYS A 1 213 ? -14.555 -4.352 12.480 1.00 94.19 213 LYS A C 1
ATOM 1711 O O . LYS A 1 213 ? -14.318 -4.867 13.573 1.00 94.19 213 LYS A O 1
ATOM 1716 N N . LEU A 1 214 ? -14.856 -3.065 12.342 1.00 95.50 214 LEU A N 1
ATOM 1717 C CA . LEU A 1 214 ? -14.867 -2.104 13.437 1.00 95.50 214 LEU A CA 1
ATOM 1718 C C . LEU A 1 214 ? -16.153 -2.218 14.258 1.00 95.50 214 LEU A C 1
ATOM 1720 O O . LEU A 1 214 ? -17.243 -1.950 13.758 1.00 95.50 214 LEU A O 1
ATOM 1724 N N . VAL A 1 215 ? -16.022 -2.574 15.533 1.00 96.25 215 VAL A N 1
ATOM 1725 C CA . VAL A 1 215 ? -17.150 -2.672 16.472 1.00 96.25 215 VAL A CA 1
ATOM 1726 C C . VAL A 1 215 ? -17.409 -1.338 17.158 1.00 96.25 215 VAL A C 1
ATOM 1728 O O . VAL A 1 215 ? -18.539 -0.861 17.211 1.00 96.25 215 VAL A O 1
ATOM 1731 N N . ALA A 1 216 ? -16.353 -0.730 17.696 1.00 95.69 216 ALA A N 1
ATOM 1732 C CA . ALA A 1 216 ? -16.433 0.515 18.443 1.00 95.69 216 ALA A CA 1
ATOM 1733 C C . ALA A 1 216 ? -15.167 1.346 18.227 1.00 95.69 216 ALA A C 1
ATOM 1735 O O . ALA A 1 216 ? -14.072 0.805 18.085 1.00 95.69 216 ALA A O 1
ATOM 1736 N N . LEU A 1 217 ? -15.330 2.666 18.219 1.00 94.94 217 LEU A N 1
ATOM 1737 C CA . LEU A 1 217 ? -14.253 3.647 18.135 1.00 94.94 217 LEU A CA 1
ATOM 1738 C C . LEU A 1 217 ? -14.533 4.735 19.167 1.00 94.94 217 LEU A C 1
ATOM 1740 O O . LEU A 1 217 ? -15.579 5.379 19.124 1.00 94.94 217 LEU A O 1
ATOM 1744 N N . TYR A 1 218 ? -13.583 4.949 20.067 1.00 95.25 218 TYR A N 1
ATOM 1745 C CA . TYR A 1 218 ? -13.574 6.057 21.004 1.00 95.25 218 TYR A CA 1
ATOM 1746 C C . TYR A 1 218 ? -12.477 7.045 20.607 1.00 95.25 218 TYR A C 1
ATOM 1748 O O . TYR A 1 218 ? -11.344 6.661 20.317 1.00 95.25 218 TYR A O 1
ATOM 1756 N N . SER A 1 219 ? -12.822 8.329 20.584 1.00 93.88 219 SER A N 1
ATOM 1757 C CA . SER A 1 219 ? -11.892 9.433 20.347 1.00 93.88 219 SER A CA 1
ATOM 1758 C C . SER A 1 219 ? -12.102 10.475 21.431 1.00 93.88 219 SER A C 1
ATOM 1760 O O . SER A 1 219 ? -13.238 10.831 21.745 1.00 93.88 219 SER A O 1
ATOM 1762 N N . SER A 1 220 ? -11.015 10.941 22.036 1.00 91.00 220 SER A N 1
ATOM 1763 C CA . SER A 1 220 ? -11.117 11.922 23.113 1.00 91.00 220 SER A CA 1
ATOM 1764 C C . SER A 1 220 ? -11.573 13.292 22.603 1.00 91.00 220 SER A C 1
ATOM 1766 O O . SER A 1 220 ? -11.345 13.654 21.456 1.00 91.00 220 SER A O 1
ATOM 1768 N N . ARG A 1 221 ? -12.192 14.096 23.473 1.00 84.62 221 ARG A N 1
ATOM 1769 C CA . ARG A 1 221 ? -12.866 15.353 23.097 1.00 84.62 221 ARG A CA 1
ATOM 1770 C C . ARG A 1 221 ? -12.011 16.364 22.310 1.00 84.62 221 ARG A C 1
ATOM 1772 O O . ARG A 1 221 ? -12.570 17.129 21.534 1.00 84.62 221 ARG A O 1
ATOM 1779 N N . ASN A 1 222 ? -10.693 16.364 22.505 1.00 82.31 222 ASN A N 1
ATOM 1780 C CA . ASN A 1 222 ? -9.761 17.285 21.844 1.00 82.31 222 ASN A CA 1
ATOM 1781 C C . ASN A 1 222 ? -8.814 16.570 20.862 1.00 82.31 222 ASN A C 1
ATOM 1783 O O . ASN A 1 222 ? -7.777 17.126 20.506 1.00 82.31 222 ASN A O 1
ATOM 1787 N N . SER A 1 223 ? -9.113 15.329 20.466 1.00 86.69 223 SER A N 1
ATOM 1788 C CA . SER A 1 223 ? -8.285 14.621 19.489 1.00 86.69 223 SER A CA 1
ATOM 1789 C C . SER A 1 223 ? -8.470 15.194 18.088 1.00 86.69 223 SER A C 1
ATOM 1791 O O . SER A 1 223 ? -9.567 15.625 17.727 1.00 86.69 223 SER A O 1
ATOM 1793 N N . GLY A 1 224 ? -7.415 15.121 17.277 1.00 85.56 224 GLY A N 1
ATOM 1794 C CA . GLY A 1 224 ? -7.521 15.367 15.843 1.00 85.56 224 GLY A CA 1
ATOM 1795 C C . GLY A 1 224 ? -8.492 14.398 15.160 1.00 85.56 224 GLY A C 1
ATOM 1796 O O . GLY A 1 224 ? -8.895 13.376 15.718 1.00 85.56 224 GLY A O 1
ATOM 1797 N N . HIS A 1 225 ? -8.877 14.731 13.932 1.00 87.81 225 HIS A N 1
ATOM 1798 C CA . HIS A 1 225 ? -9.644 13.823 13.087 1.00 87.81 225 HIS A CA 1
ATOM 1799 C C . HIS A 1 225 ? -8.792 12.595 12.743 1.00 87.81 225 HIS A C 1
ATOM 1801 O O . HIS A 1 225 ? -7.667 12.756 12.275 1.00 87.81 225 HIS A O 1
ATOM 1807 N N . LEU A 1 226 ? -9.337 11.389 12.935 1.00 89.75 226 LEU A N 1
ATOM 1808 C CA . LEU A 1 226 ? -8.685 10.140 12.544 1.00 89.75 226 LEU A CA 1
ATOM 1809 C C . LEU A 1 226 ? -9.093 9.775 11.103 1.00 89.75 226 LEU A C 1
ATOM 1811 O O . LEU A 1 226 ? -10.261 9.439 10.885 1.00 89.75 226 LEU A O 1
ATOM 1815 N N . PRO A 1 227 ? -8.177 9.845 10.120 1.00 90.88 227 PRO A N 1
ATOM 1816 C CA . PRO A 1 227 ? -8.473 9.519 8.727 1.00 90.88 227 PRO A CA 1
ATOM 1817 C C . PRO A 1 227 ? -8.910 8.062 8.545 1.00 90.88 227 PRO A C 1
ATOM 1819 O O . PRO A 1 227 ? -8.501 7.165 9.292 1.00 90.88 227 PRO A O 1
ATOM 1822 N N . LYS A 1 228 ? -9.719 7.807 7.511 1.00 90.75 228 LYS A N 1
ATOM 1823 C CA . LYS A 1 228 ? -10.174 6.447 7.174 1.00 90.75 228 LYS A CA 1
ATOM 1824 C C . LYS A 1 228 ? -9.007 5.568 6.716 1.00 90.75 228 LYS A C 1
ATOM 1826 O O . LYS A 1 228 ? -8.978 4.385 7.032 1.00 90.75 228 LYS A O 1
ATOM 1831 N N . GLU A 1 229 ? -8.026 6.166 6.049 1.00 91.88 229 GLU A N 1
ATOM 1832 C CA . GLU A 1 229 ? -6.791 5.549 5.572 1.00 91.88 229 GLU A CA 1
ATOM 1833 C C . GLU A 1 229 ? -5.968 5.051 6.764 1.00 91.88 229 GLU A C 1
ATOM 1835 O O . GLU A 1 229 ? -5.466 3.930 6.755 1.00 91.88 229 GLU A O 1
ATOM 1840 N N . THR A 1 230 ? -5.929 5.835 7.851 1.00 92.56 230 THR A N 1
ATOM 1841 C CA . THR A 1 230 ? -5.283 5.442 9.111 1.00 92.56 230 THR A CA 1
ATOM 1842 C C . THR A 1 230 ? -5.991 4.278 9.766 1.00 92.56 230 THR A C 1
ATOM 1844 O O . THR A 1 230 ? -5.334 3.331 10.186 1.00 92.56 230 THR A O 1
ATOM 1847 N N . LEU A 1 231 ? -7.322 4.304 9.832 1.00 94.06 231 LEU A N 1
ATOM 1848 C CA . LEU A 1 231 ? -8.084 3.172 10.360 1.00 94.06 231 LEU A CA 1
ATOM 1849 C C . LEU A 1 231 ? -7.884 1.906 9.522 1.00 94.06 231 LEU A C 1
ATOM 1851 O O . LEU A 1 231 ? -7.733 0.824 10.091 1.00 94.06 231 LEU A O 1
ATOM 1855 N N . LEU A 1 232 ? -7.845 2.029 8.195 1.00 94.44 232 LEU A N 1
ATOM 1856 C CA . LEU A 1 232 ? -7.595 0.912 7.288 1.00 94.44 232 LEU A CA 1
ATOM 1857 C C . LEU A 1 232 ? -6.194 0.326 7.505 1.00 94.44 232 LEU A C 1
ATOM 1859 O O . LEU A 1 232 ? -6.068 -0.881 7.708 1.00 94.44 232 LEU A O 1
ATOM 1863 N N . LEU A 1 233 ? -5.163 1.175 7.554 1.00 94.62 233 LEU A N 1
ATOM 1864 C CA . LEU A 1 233 ? -3.787 0.763 7.833 1.00 94.62 233 LEU A CA 1
ATOM 1865 C C . LEU A 1 233 ? -3.666 0.086 9.203 1.00 94.62 233 LEU A C 1
ATOM 1867 O O . LEU A 1 233 ? -3.124 -1.009 9.299 1.00 94.62 233 LEU A O 1
ATOM 1871 N N . LEU A 1 234 ? -4.209 0.691 10.263 1.00 94.31 234 LEU A N 1
ATOM 1872 C CA . LEU A 1 234 ? -4.182 0.109 11.609 1.00 94.31 234 LEU A CA 1
ATOM 1873 C C . LEU A 1 234 ? -4.921 -1.238 11.662 1.00 94.31 234 LEU A C 1
ATOM 1875 O O . LEU A 1 234 ? -4.479 -2.169 12.338 1.00 94.31 234 LEU A O 1
ATOM 1879 N N . THR A 1 235 ? -6.011 -1.382 10.906 1.00 94.50 235 THR A N 1
ATOM 1880 C CA . THR A 1 235 ? -6.714 -2.664 10.758 1.00 94.50 235 THR A CA 1
ATOM 1881 C C . THR A 1 235 ? -5.823 -3.701 10.070 1.00 94.50 235 THR A C 1
ATOM 1883 O O . THR A 1 235 ? -5.706 -4.820 10.557 1.00 94.50 235 THR A O 1
ATOM 1886 N N . LEU A 1 236 ? -5.131 -3.344 8.985 1.00 94.38 236 LEU A N 1
ATOM 1887 C CA . LEU A 1 236 ? -4.193 -4.249 8.309 1.00 94.38 236 LEU A CA 1
ATOM 1888 C C . LEU A 1 236 ? -3.027 -4.655 9.217 1.00 94.38 236 LEU A C 1
ATOM 1890 O O . LEU A 1 236 ? -2.739 -5.843 9.338 1.00 94.38 236 LEU A O 1
ATOM 1894 N N . VAL A 1 237 ? -2.409 -3.694 9.909 1.00 93.38 237 VAL A N 1
ATOM 1895 C CA . VAL A 1 237 ? -1.310 -3.942 10.855 1.00 93.38 237 VAL A CA 1
ATOM 1896 C C . VAL A 1 237 ? -1.755 -4.903 11.957 1.00 93.38 237 VAL A C 1
ATOM 1898 O O . VAL A 1 237 ? -1.076 -5.891 12.220 1.00 93.38 237 VAL A O 1
ATOM 1901 N N . THR A 1 238 ? -2.921 -4.676 12.569 1.00 92.69 238 THR A N 1
ATOM 1902 C CA . THR A 1 238 ? -3.445 -5.587 13.603 1.00 92.69 238 THR A CA 1
ATOM 1903 C C . THR A 1 238 ? -3.716 -6.992 13.064 1.00 92.69 238 THR A C 1
ATOM 1905 O O . THR A 1 238 ? -3.434 -7.963 13.766 1.00 92.69 238 THR A O 1
ATOM 1908 N N . GLN A 1 239 ? -4.185 -7.135 11.818 1.00 92.00 239 GLN A N 1
ATOM 1909 C CA . GLN A 1 239 ? -4.329 -8.455 11.196 1.00 92.00 239 GLN A CA 1
ATOM 1910 C C . GLN A 1 239 ? -2.984 -9.141 10.967 1.00 92.00 239 GLN A C 1
ATOM 1912 O O . GLN A 1 239 ? -2.859 -10.320 11.287 1.00 92.00 239 GLN A O 1
ATOM 1917 N N . VAL A 1 240 ? -1.986 -8.420 10.447 1.00 91.94 240 VAL A N 1
ATOM 1918 C CA . VAL A 1 240 ? -0.634 -8.956 10.226 1.00 91.94 240 VAL A CA 1
ATOM 1919 C C . VAL A 1 240 ? -0.035 -9.446 11.543 1.00 91.94 240 VAL A C 1
ATOM 1921 O O . VAL A 1 240 ? 0.449 -10.574 11.614 1.00 91.94 240 VAL A O 1
ATOM 1924 N N . LEU A 1 241 ? -0.139 -8.645 12.607 1.00 88.25 241 LEU A N 1
ATOM 1925 C CA . LEU A 1 241 ? 0.364 -8.999 13.936 1.00 88.25 241 LEU A CA 1
ATOM 1926 C C . LEU A 1 241 ? -0.391 -10.178 14.572 1.00 88.25 241 LEU A C 1
ATOM 1928 O O . LEU A 1 241 ? 0.211 -10.945 15.315 1.00 88.25 241 LEU A O 1
ATOM 1932 N N . LYS A 1 242 ? -1.686 -10.352 14.275 1.00 85.81 242 LYS A N 1
ATOM 1933 C CA . LYS A 1 242 ? -2.486 -11.503 14.733 1.00 85.81 242 LYS A CA 1
ATOM 1934 C C . LYS A 1 242 ? -2.093 -12.803 14.024 1.00 85.81 242 LYS A C 1
ATOM 1936 O O . LYS A 1 242 ? -2.151 -13.864 14.640 1.00 85.81 242 LYS A O 1
ATOM 1941 N N . THR A 1 243 ? -1.768 -12.739 12.731 1.00 74.44 243 THR A N 1
ATOM 1942 C CA . THR A 1 243 ? -1.463 -13.924 11.907 1.00 74.44 243 THR A CA 1
ATOM 1943 C C . THR A 1 243 ? 0.016 -14.285 11.856 1.00 74.44 243 THR A C 1
ATOM 1945 O O . THR A 1 243 ? 0.339 -15.415 11.499 1.00 74.44 243 THR A O 1
ATOM 1948 N N . SER A 1 244 ? 0.912 -13.353 12.187 1.00 60.38 244 SER A N 1
ATOM 1949 C CA . SER A 1 244 ? 2.338 -13.647 12.307 1.00 60.38 244 SER A CA 1
ATOM 1950 C C . SER A 1 244 ? 2.562 -14.570 13.509 1.00 60.38 244 SER A C 1
ATOM 1952 O O . SER A 1 244 ? 2.022 -14.285 14.584 1.00 60.38 244 SER A O 1
ATOM 1954 N N . PRO A 1 245 ? 3.312 -15.679 13.374 1.00 46.84 245 PRO A N 1
ATOM 1955 C CA . PRO A 1 245 ? 3.654 -16.505 14.516 1.00 46.84 245 PRO A CA 1
ATOM 1956 C C . PRO A 1 245 ? 4.506 -15.666 15.474 1.00 46.84 245 PRO A C 1
ATOM 1958 O O . PRO A 1 245 ? 5.706 -15.493 15.277 1.00 46.84 245 PRO A O 1
ATOM 1961 N N . LEU A 1 246 ? 3.899 -15.151 16.548 1.00 41.22 246 LEU A N 1
ATOM 1962 C CA . LEU A 1 246 ? 4.675 -14.932 17.761 1.00 41.22 246 LEU A CA 1
ATOM 1963 C C . LEU A 1 246 ? 5.280 -16.298 18.106 1.00 41.22 246 LEU A C 1
ATOM 1965 O O . LEU A 1 246 ? 4.509 -17.265 18.152 1.00 41.22 246 LEU A O 1
ATOM 1969 N N . PRO A 1 247 ? 6.596 -16.412 18.360 1.00 35.88 247 PRO A N 1
ATOM 1970 C CA . PRO A 1 247 ? 7.145 -17.629 18.927 1.00 35.88 247 PRO A CA 1
ATOM 1971 C C . PRO A 1 247 ? 6.380 -17.873 20.221 1.00 35.88 247 PRO A C 1
ATOM 1973 O O . PRO A 1 247 ? 6.498 -17.149 21.213 1.00 35.88 247 PRO A O 1
ATOM 1976 N N . SER A 1 248 ? 5.478 -18.848 20.171 1.00 36.78 248 SER A N 1
ATOM 1977 C CA . SER A 1 248 ? 4.792 -19.304 21.360 1.00 36.78 248 SER A CA 1
ATOM 1978 C C . SER A 1 248 ? 5.880 -19.775 22.319 1.00 36.78 248 SER A C 1
ATOM 1980 O O . SER A 1 248 ? 6.846 -20.411 21.899 1.00 36.78 248 SER A O 1
ATOM 1982 N N . LYS A 1 249 ? 5.729 -19.506 23.616 1.00 43.66 249 LYS A N 1
ATOM 1983 C CA . LYS A 1 249 ? 6.636 -20.024 24.657 1.00 43.66 249 LYS A CA 1
ATOM 1984 C C . LYS A 1 249 ? 6.841 -21.555 24.584 1.00 43.66 249 LYS A C 1
ATOM 1986 O O . LYS A 1 249 ? 7.777 -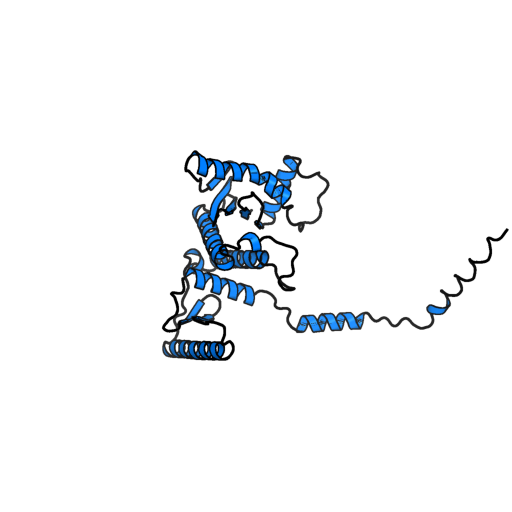22.073 25.176 1.00 43.66 249 LYS A O 1
ATOM 1991 N N . ALA A 1 250 ? 6.014 -22.267 23.813 1.00 42.84 250 ALA A N 1
ATOM 1992 C CA . ALA A 1 250 ? 6.162 -23.683 23.497 1.00 42.84 250 ALA A CA 1
ATOM 1993 C C . ALA A 1 250 ? 7.337 -24.012 22.542 1.00 42.84 250 ALA A C 1
ATOM 1995 O O . ALA A 1 250 ? 7.795 -25.153 22.523 1.00 42.84 250 ALA A O 1
ATOM 1996 N N . GLU A 1 251 ? 7.851 -23.059 21.756 1.00 40.53 251 GLU A N 1
ATOM 1997 C CA . GLU A 1 251 ? 9.019 -23.279 20.883 1.00 40.53 251 GLU A CA 1
ATOM 1998 C C . GLU A 1 251 ? 10.355 -23.098 21.621 1.00 40.53 251 GLU A C 1
ATOM 2000 O O . GLU A 1 251 ? 11.326 -23.784 21.300 1.00 40.53 251 GLU A O 1
ATOM 2005 N N . GLU A 1 252 ? 10.398 -22.264 22.666 1.00 44.19 252 GLU A N 1
ATOM 2006 C CA . GLU A 1 252 ? 11.551 -22.179 23.578 1.00 44.19 252 GLU A CA 1
ATOM 2007 C C . GLU A 1 252 ? 11.713 -23.456 24.415 1.00 44.19 252 GLU A C 1
ATOM 2009 O O . GLU A 1 252 ? 12.835 -23.916 24.627 1.00 44.19 252 GLU A O 1
ATOM 2014 N N . GLU A 1 253 ? 10.608 -24.079 24.841 1.00 45.97 253 GLU A N 1
ATOM 2015 C CA . GLU A 1 253 ? 10.647 -25.366 25.550 1.00 45.97 253 GLU A CA 1
ATOM 2016 C C . GLU A 1 253 ? 11.079 -26.518 24.632 1.00 45.97 253 GLU A C 1
ATOM 2018 O O . GLU A 1 253 ? 11.835 -27.389 25.062 1.00 45.97 253 GLU A O 1
ATOM 2023 N N . LYS A 1 254 ? 10.695 -26.497 23.347 1.00 43.56 254 LYS A N 1
ATOM 2024 C CA . LYS A 1 254 ? 11.178 -27.481 22.363 1.00 43.56 254 LYS A CA 1
ATOM 2025 C C . LYS A 1 254 ? 12.657 -27.309 22.019 1.00 43.56 254 LYS A C 1
ATOM 2027 O O . LYS A 1 254 ? 13.340 -28.315 21.861 1.00 43.56 254 LYS A O 1
ATOM 2032 N N . LYS A 1 255 ? 13.168 -26.074 21.934 1.00 41.84 255 LYS A N 1
ATOM 2033 C CA . LYS A 1 255 ? 14.610 -25.832 21.738 1.00 41.84 255 LYS A CA 1
ATOM 2034 C C . LYS A 1 255 ? 15.433 -26.293 22.943 1.00 41.84 255 LYS A C 1
ATOM 2036 O O . LYS A 1 255 ? 16.433 -26.969 22.742 1.00 41.84 255 LYS A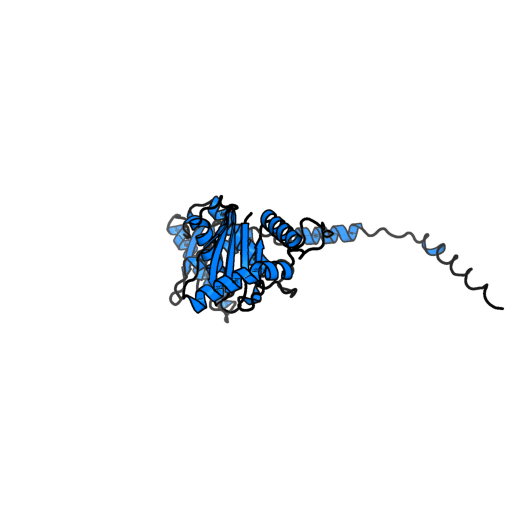 O 1
ATOM 2041 N N . LYS A 1 256 ? 14.965 -26.044 24.173 1.00 45.62 256 LYS A N 1
ATOM 2042 C CA . LYS A 1 256 ? 15.619 -26.559 25.391 1.00 45.62 256 LYS A CA 1
ATOM 2043 C C . LYS A 1 256 ? 15.579 -28.087 25.490 1.00 45.62 256 LYS A C 1
ATOM 2045 O O . LYS A 1 256 ? 16.589 -28.692 25.821 1.00 45.62 256 LYS A O 1
ATOM 2050 N N . ALA A 1 257 ? 14.459 -28.720 25.134 1.00 46.16 257 ALA A N 1
ATOM 2051 C CA . ALA A 1 257 ? 14.360 -30.182 25.128 1.00 46.16 257 ALA A CA 1
ATOM 2052 C C . ALA A 1 257 ? 15.276 -30.839 24.076 1.00 46.16 257 ALA A C 1
ATOM 2054 O O . ALA A 1 257 ? 15.819 -31.911 24.319 1.00 46.16 257 ALA A O 1
ATOM 2055 N N . MET A 1 258 ? 15.484 -30.189 22.925 1.00 44.84 258 MET A N 1
ATOM 2056 C CA . MET A 1 258 ? 16.356 -30.709 21.865 1.00 44.84 258 MET A CA 1
ATOM 2057 C C . MET A 1 258 ? 17.854 -30.508 22.169 1.00 44.84 258 MET A C 1
ATOM 2059 O O . MET A 1 258 ? 18.678 -31.298 21.711 1.00 44.84 258 MET A O 1
ATOM 2063 N N . GLU A 1 259 ? 18.210 -29.486 22.955 1.00 47.44 259 GLU A N 1
ATOM 2064 C CA . GLU A 1 259 ? 19.575 -29.278 23.464 1.00 47.44 259 GLU A CA 1
ATOM 2065 C C . GLU A 1 259 ? 19.950 -30.289 24.564 1.00 47.44 259 GLU A C 1
ATOM 2067 O O . GLU A 1 259 ? 21.090 -30.755 24.596 1.00 47.44 259 GLU A O 1
ATOM 2072 N N . ASP A 1 260 ? 18.993 -30.708 25.400 1.00 46.91 260 ASP A N 1
ATOM 2073 C CA . ASP A 1 260 ? 19.224 -31.704 26.458 1.00 46.91 260 ASP A CA 1
ATOM 2074 C C . ASP A 1 260 ? 19.322 -33.156 25.929 1.00 46.91 260 ASP A C 1
ATOM 2076 O O . ASP A 1 260 ? 19.985 -33.995 26.544 1.00 46.91 260 ASP A O 1
ATOM 2080 N N . GLU A 1 261 ? 18.736 -33.474 24.766 1.00 47.62 261 GLU A N 1
ATOM 2081 C CA . GLU A 1 261 ? 18.797 -34.823 24.167 1.00 47.62 261 GLU A CA 1
ATOM 2082 C C . GLU A 1 261 ? 20.100 -35.121 23.393 1.00 47.62 261 GLU A C 1
ATOM 2084 O O . GLU A 1 261 ? 20.372 -36.280 23.072 1.00 47.62 261 GLU A O 1
ATOM 2089 N N . PHE A 1 262 ? 20.953 -34.119 23.136 1.00 43.16 262 PHE A N 1
ATOM 2090 C CA . PHE A 1 262 ? 22.227 -34.301 22.416 1.00 43.16 262 PHE A CA 1
ATOM 2091 C C . PHE A 1 262 ? 23.456 -34.515 23.313 1.00 43.16 262 PHE A C 1
ATOM 2093 O O . PHE A 1 262 ? 24.588 -34.578 22.820 1.00 43.16 262 PHE A O 1
ATOM 2100 N N . PHE A 1 263 ? 23.267 -34.704 24.621 1.00 40.34 263 PHE A N 1
ATOM 2101 C CA . PHE A 1 263 ? 24.360 -35.066 25.523 1.00 40.34 263 PHE A CA 1
ATOM 2102 C C . PHE A 1 263 ? 24.609 -36.583 25.505 1.00 40.34 263 PHE A C 1
ATOM 2104 O O . PHE A 1 263 ? 24.188 -37.322 26.393 1.00 40.34 263 PHE A O 1
ATOM 2111 N N . ILE A 1 264 ? 25.329 -37.075 24.493 1.00 40.75 264 ILE A N 1
ATOM 2112 C CA . ILE A 1 264 ? 25.913 -38.424 24.555 1.00 40.75 264 ILE A CA 1
ATOM 2113 C C . ILE A 1 264 ? 27.039 -38.383 25.606 1.00 40.75 264 ILE A C 1
ATOM 2115 O O . ILE A 1 264 ? 28.029 -37.676 25.397 1.00 40.75 264 ILE A O 1
ATOM 2119 N N . PRO A 1 265 ? 26.961 -39.132 26.724 1.00 35.75 265 PRO A N 1
ATOM 2120 C CA . PRO A 1 265 ? 28.050 -39.179 27.686 1.00 35.75 265 PRO A CA 1
ATOM 2121 C C . PRO A 1 265 ? 29.198 -39.969 27.057 1.00 35.75 265 PRO A C 1
ATOM 2123 O O . PRO A 1 265 ? 29.096 -41.180 26.848 1.00 35.75 265 PRO A O 1
ATOM 2126 N N . ILE A 1 266 ? 30.308 -39.301 26.747 1.00 39.97 266 ILE A N 1
ATOM 2127 C CA . ILE A 1 266 ? 31.532 -39.992 26.339 1.00 39.97 266 ILE A CA 1
ATOM 2128 C C . ILE A 1 266 ? 31.999 -40.824 27.539 1.00 39.97 266 ILE A C 1
ATOM 2130 O O . ILE A 1 266 ? 32.362 -40.289 28.587 1.00 39.97 266 ILE A O 1
ATOM 2134 N N . SER A 1 267 ? 31.964 -42.150 27.392 1.00 44.12 267 SER A N 1
ATOM 2135 C CA . SER A 1 267 ? 32.488 -43.079 28.394 1.00 44.12 267 SER A CA 1
ATOM 2136 C C . SER A 1 267 ? 33.991 -42.818 28.626 1.00 44.12 267 SER A C 1
ATOM 2138 O O . SER A 1 267 ? 34.717 -42.527 27.668 1.00 44.12 267 SER A O 1
ATOM 2140 N N . PRO A 1 268 ? 34.515 -42.977 29.860 1.00 42.75 268 PRO A N 1
ATOM 2141 C CA . PRO A 1 268 ? 35.909 -42.655 30.192 1.00 42.75 268 PRO A CA 1
ATOM 2142 C C . PRO A 1 268 ? 36.964 -43.529 29.492 1.00 42.75 268 PRO A C 1
ATOM 2144 O O . PRO A 1 268 ? 38.160 -43.365 29.736 1.00 42.75 268 PRO A O 1
ATOM 2147 N N . GLN A 1 269 ? 36.559 -44.489 28.657 1.00 44.31 269 GLN A N 1
ATOM 2148 C CA . GLN A 1 269 ? 37.472 -45.430 28.011 1.00 44.31 269 GLN A CA 1
ATOM 2149 C C . GLN A 1 269 ? 38.044 -44.918 26.677 1.00 44.31 269 GLN A C 1
ATOM 2151 O O . GLN A 1 269 ? 39.099 -45.393 26.269 1.00 44.31 269 GLN A O 1
ATOM 2156 N N . ALA A 1 270 ? 37.458 -43.885 26.059 1.00 42.41 270 ALA A N 1
ATOM 2157 C CA . ALA A 1 270 ? 37.958 -43.321 24.795 1.00 42.41 270 ALA A CA 1
ATOM 2158 C C . ALA A 1 270 ? 39.122 -42.314 24.954 1.00 42.41 270 ALA A C 1
ATOM 2160 O O . ALA A 1 270 ? 39.753 -41.938 23.971 1.00 42.41 270 ALA A O 1
ATOM 2161 N N . LEU A 1 271 ? 39.458 -41.891 26.182 1.00 43.09 271 LEU A N 1
ATOM 2162 C CA . LEU A 1 271 ? 40.531 -40.910 26.430 1.00 43.09 271 LEU A CA 1
ATOM 2163 C C . LEU A 1 271 ? 41.929 -41.533 26.620 1.00 43.09 271 LEU A C 1
ATOM 2165 O O . LEU A 1 271 ? 42.906 -40.809 26.820 1.00 43.09 271 LEU A O 1
ATOM 2169 N N . LYS A 1 272 ? 42.042 -42.870 26.610 1.00 41.84 272 LYS A N 1
ATOM 2170 C CA . LYS A 1 272 ? 43.320 -43.575 26.824 1.00 41.84 272 LYS A CA 1
ATOM 2171 C C . LYS A 1 272 ? 44.046 -43.976 25.540 1.00 41.84 272 LYS A C 1
ATOM 2173 O O . LYS A 1 272 ? 45.257 -44.162 25.596 1.00 41.84 272 LYS A O 1
ATOM 2178 N N . GLU A 1 273 ? 43.372 -44.039 24.394 1.00 39.91 273 GLU A N 1
ATOM 2179 C CA . GLU A 1 273 ? 44.023 -44.415 23.126 1.00 39.91 273 GLU A CA 1
ATOM 2180 C C . GLU A 1 273 ? 44.612 -43.218 22.363 1.00 39.91 273 GLU A C 1
ATOM 2182 O O . GLU A 1 273 ? 45.592 -43.374 21.639 1.00 39.91 273 GLU A O 1
ATOM 2187 N N . THR A 1 274 ? 44.138 -41.996 22.613 1.00 41.03 274 THR A N 1
ATOM 2188 C CA . THR A 1 274 ? 44.690 -40.773 22.000 1.00 41.03 274 THR A CA 1
ATOM 2189 C C . THR A 1 274 ? 45.978 -40.266 22.654 1.00 41.03 274 THR A C 1
ATOM 2191 O O . THR A 1 274 ? 46.709 -39.512 22.025 1.00 41.03 274 THR A O 1
ATOM 2194 N N . LYS A 1 275 ? 46.335 -40.716 23.868 1.00 41.56 275 LYS A N 1
ATOM 2195 C CA . LYS A 1 275 ? 47.606 -40.331 24.522 1.00 41.56 275 LYS A CA 1
ATOM 2196 C C . LYS A 1 275 ? 48.808 -41.220 24.179 1.00 41.56 275 LYS A C 1
ATOM 2198 O O . LYS A 1 275 ? 49.932 -40.835 24.468 1.00 41.56 275 LYS A O 1
ATOM 2203 N N . LEU A 1 276 ? 48.604 -42.380 23.550 1.00 41.09 276 LEU A N 1
ATOM 2204 C CA . LEU A 1 276 ? 49.692 -43.312 23.200 1.00 41.09 276 LEU A CA 1
ATOM 2205 C C . LEU A 1 276 ? 50.241 -43.127 21.776 1.00 41.09 276 LEU A C 1
ATOM 2207 O O . LEU A 1 276 ? 51.264 -43.721 21.435 1.00 41.09 276 LEU A O 1
ATOM 2211 N N . ILE A 1 277 ? 49.594 -42.298 20.951 1.00 43.03 277 ILE A N 1
ATOM 2212 C CA . ILE A 1 277 ? 50.000 -42.058 19.557 1.00 43.03 277 ILE A CA 1
ATOM 2213 C C . ILE A 1 277 ? 50.897 -40.809 19.439 1.00 43.03 277 ILE A C 1
ATOM 2215 O O . ILE A 1 277 ? 51.793 -40.790 18.593 1.00 43.03 277 ILE A O 1
ATOM 2219 N N . ASP A 1 278 ? 50.763 -39.831 20.342 1.00 42.72 278 ASP A N 1
ATOM 2220 C CA . ASP A 1 278 ? 51.554 -38.587 20.310 1.00 42.72 278 ASP A CA 1
ATOM 2221 C C . ASP A 1 278 ? 52.951 -38.689 20.955 1.00 42.72 278 ASP A C 1
ATOM 2223 O O . ASP A 1 278 ? 53.833 -37.901 20.623 1.00 42.72 278 ASP A O 1
ATOM 2227 N N . GLU A 1 279 ? 53.236 -39.693 21.795 1.00 41.28 279 GLU A N 1
ATOM 2228 C CA . GLU A 1 279 ? 54.583 -39.865 22.382 1.00 41.28 279 GLU A CA 1
ATOM 2229 C C . GLU A 1 279 ? 55.582 -40.608 21.472 1.00 41.28 279 GLU A C 1
ATOM 2231 O O . GLU A 1 279 ? 56.779 -40.641 21.764 1.00 41.28 279 GLU A O 1
ATOM 2236 N N . LYS A 1 280 ? 55.139 -41.181 20.342 1.00 41.34 280 LYS A N 1
ATOM 2237 C CA . LYS A 1 280 ? 56.018 -41.923 19.414 1.00 41.34 280 LYS A CA 1
ATOM 2238 C C . LYS A 1 280 ? 56.517 -41.131 18.204 1.00 41.34 280 LYS A C 1
ATOM 2240 O O . LYS A 1 280 ? 57.378 -41.639 17.495 1.00 41.34 280 LYS A O 1
ATOM 2245 N N . LYS A 1 281 ? 56.040 -39.904 17.965 1.00 43.59 281 LYS A N 1
ATOM 2246 C CA . LYS A 1 281 ? 56.501 -39.072 16.832 1.00 43.59 281 LYS A CA 1
ATOM 2247 C C . LYS A 1 281 ? 57.570 -38.034 17.184 1.00 43.59 281 LYS A C 1
ATOM 2249 O O . LYS A 1 281 ? 58.107 -37.403 16.281 1.00 43.59 281 LYS A O 1
ATOM 2254 N N . THR A 1 282 ? 57.953 -37.915 18.453 1.00 42.06 282 THR A N 1
ATOM 2255 C CA . THR A 1 282 ? 58.909 -36.896 18.928 1.00 42.06 282 THR A CA 1
ATOM 2256 C C . THR A 1 282 ? 60.242 -37.505 19.374 1.00 42.06 282 THR A C 1
ATOM 2258 O O . THR A 1 282 ? 60.802 -37.090 20.386 1.00 42.06 282 THR A O 1
ATOM 2261 N N . LYS A 1 283 ? 60.749 -38.528 18.666 1.00 46.72 283 LYS A N 1
ATOM 2262 C CA . LYS A 1 283 ? 62.099 -39.073 18.924 1.00 46.72 283 LYS A CA 1
ATOM 2263 C C . LYS A 1 283 ? 62.989 -39.359 17.715 1.00 46.72 283 LYS A C 1
ATOM 2265 O O . LYS A 1 283 ? 64.179 -39.532 17.932 1.00 46.72 283 LYS A O 1
ATOM 2270 N N . ASP A 1 284 ? 62.498 -39.274 16.483 1.00 44.56 284 ASP A N 1
ATOM 2271 C CA . ASP A 1 284 ? 63.341 -39.490 15.302 1.00 44.56 284 ASP A CA 1
ATOM 2272 C C . ASP A 1 284 ? 63.377 -38.229 14.442 1.00 44.56 284 ASP A C 1
ATOM 2274 O O . ASP A 1 284 ? 62.610 -38.127 13.502 1.00 44.56 284 ASP A O 1
ATOM 2278 N N . PHE A 1 285 ? 64.208 -37.250 14.819 1.00 39.56 285 PHE A N 1
ATOM 2279 C CA . PHE A 1 285 ? 64.892 -36.290 13.928 1.00 39.56 285 PHE A CA 1
ATOM 2280 C C . PHE A 1 285 ? 65.857 -35.439 14.774 1.00 39.56 285 PHE A C 1
ATOM 2282 O O . PHE A 1 285 ? 65.604 -34.283 15.102 1.00 39.56 285 PHE A O 1
ATOM 2289 N N . LEU A 1 286 ? 66.966 -36.060 15.172 1.00 38.22 286 LEU A N 1
ATOM 2290 C CA . LEU A 1 286 ? 68.168 -35.397 15.673 1.00 38.22 286 LEU A CA 1
ATOM 2291 C C . LEU A 1 286 ? 69.358 -36.240 15.204 1.00 38.22 286 LEU A C 1
ATOM 2293 O O . LEU A 1 286 ? 69.669 -37.233 15.849 1.00 38.22 286 LEU A O 1
ATOM 2297 N N . PHE A 1 287 ? 69.926 -35.882 14.050 1.00 40.38 287 PHE A N 1
ATOM 2298 C CA . PHE A 1 287 ? 71.345 -35.962 13.674 1.00 40.38 287 PHE A CA 1
ATOM 2299 C C . PHE A 1 287 ? 71.553 -35.160 12.388 1.00 40.38 287 PHE A C 1
ATOM 2301 O O . PHE A 1 287 ? 70.755 -35.353 11.444 1.00 40.38 287 PHE A O 1
#

Secondary structure (DSSP, 8-state):
-EEEEEE-TT--EEEEEE-HHHHHHHHHHHHHTTSS-TT----TTPPPPHHHHHHHHHHHHHHHHHHHHHHS---SEEE-TTSEEEEEEEETTEEEEEEEETTS-HHHHHHHHHHHHHHHHHHHGGGGGGGS--SS-STTT--HHHHHHHHHHHHHHHHHH-HHHHTT---B----HHHHHHHHHHHHHHHHHHHHH-TT----EEEEEETTEEEEEEE-TTPPP--HHHHHHHHHHHHHHHHS----HHHHHHHHHHHHTT-----TTTTSSTTTTTTSSSSS---

Organism: NCBI:txid280406

Sequence (287 aa):
MKGVMIFDNLNDLVFSDVDAELSKHIQKLAMKDGLLEGSFFGSVEQEMDKNIVMQLFSPLIASYKVMQAQFGNQYKYIESEDGILLVFDEILNYIAISICHKDEKLDAVQKELSLFLIFVEMLFGPSLHMMKRDISVCCELCSRSDLVSLILDKWRVLSKEQQTYLVEAVERLIINPDITAMCINMLQEVLEKMRHSHKDETYSHAFLLVDTKLVALYSSRNSGHLPKETLLLLTLVTQVLKTSPLPSKAEEEKKKAMEDEFFIPISPQALKETKLIDEKKTKDFLF

InterPro domains:
  IPR026053 BLOC-3 complex member HPS1 [PTHR12761] (1-265)
  IPR043972 FUZ/MON1/HPS1, first Longin domain [PF19036] (2-133)

Radius of gyration: 27.74 Å; chains: 1; bounding box: 98×64×60 Å

pLDDT: mean 80.32, std 19.63, range [35.75, 97.12]